Protein AF-A0A958PCH3-F1 (afdb_monomer_lite)

Radius of gyration: 37.78 Å; chains: 1; bounding box: 92×70×116 Å

Structure (mmCIF, N/CA/C/O backbone):
data_AF-A0A958PCH3-F1
#
_entry.id   AF-A0A958PCH3-F1
#
loop_
_atom_site.group_PDB
_atom_site.id
_atom_site.type_symbol
_atom_site.label_atom_id
_atom_site.label_alt_id
_atom_site.label_comp_id
_atom_site.label_asym_id
_atom_site.label_entity_id
_atom_site.label_seq_id
_atom_site.pdbx_PDB_ins_code
_atom_site.Cartn_x
_atom_site.Cartn_y
_atom_site.Cartn_z
_atom_site.occupancy
_atom_site.B_iso_or_equiv
_atom_site.auth_seq_id
_atom_site.auth_comp_id
_atom_site.auth_asym_id
_atom_site.auth_atom_id
_atom_site.pdbx_PDB_model_num
ATOM 1 N N . MET A 1 1 ? 61.869 -38.329 -90.454 1.00 44.16 1 MET A N 1
ATOM 2 C CA . MET A 1 1 ? 61.990 -37.082 -89.667 1.00 44.16 1 MET A CA 1
ATOM 3 C C . MET A 1 1 ? 60.709 -36.275 -89.851 1.00 44.16 1 MET A C 1
ATOM 5 O O . MET A 1 1 ? 60.555 -35.587 -90.843 1.00 44.16 1 MET A O 1
ATOM 9 N N . THR A 1 2 ? 59.633 -36.673 -89.171 1.00 44.38 2 THR A N 1
ATOM 10 C CA . THR A 1 2 ? 59.161 -36.169 -87.856 1.00 44.38 2 THR A CA 1
ATOM 11 C C . THR A 1 2 ? 58.445 -34.822 -87.951 1.00 44.38 2 THR A C 1
ATOM 13 O O . THR A 1 2 ? 58.994 -33.769 -87.644 1.00 44.38 2 THR A O 1
ATOM 16 N N . SER A 1 3 ? 57.174 -34.918 -88.347 1.00 49.72 3 SER A N 1
ATOM 17 C CA . SER A 1 3 ? 56.123 -33.926 -88.127 1.00 49.72 3 SER A CA 1
ATOM 18 C C . SER A 1 3 ? 55.849 -33.801 -86.621 1.00 49.72 3 SER A C 1
ATOM 20 O O . SER A 1 3 ? 55.466 -34.781 -85.982 1.00 49.72 3 SER A O 1
ATOM 22 N N . ARG A 1 4 ? 56.063 -32.616 -86.035 1.00 49.53 4 ARG A N 1
ATOM 23 C CA . ARG A 1 4 ? 55.623 -32.292 -84.668 1.00 49.53 4 ARG A CA 1
ATOM 24 C C . ARG A 1 4 ? 54.292 -31.544 -84.744 1.00 49.53 4 ARG A C 1
ATOM 26 O O . ARG A 1 4 ? 54.259 -30.337 -84.965 1.00 49.53 4 ARG A O 1
ATOM 33 N N . LYS A 1 5 ? 53.195 -32.275 -84.534 1.00 57.16 5 LYS A N 1
ATOM 34 C CA . LYS A 1 5 ? 51.914 -31.703 -84.100 1.00 57.16 5 LYS A CA 1
ATOM 35 C C . LYS A 1 5 ? 52.116 -31.120 -82.698 1.00 57.16 5 LYS A C 1
ATOM 37 O O . LYS A 1 5 ? 52.435 -31.853 -81.771 1.00 57.16 5 LYS A O 1
ATOM 42 N N . SER A 1 6 ? 51.959 -29.807 -82.559 1.00 56.56 6 SER A N 1
ATOM 43 C CA . SER A 1 6 ? 51.872 -29.146 -81.256 1.00 56.56 6 SER A CA 1
ATOM 44 C C . SER A 1 6 ? 50.471 -29.376 -80.688 1.00 56.56 6 SER A C 1
ATOM 46 O O . SER A 1 6 ? 49.477 -28.910 -81.250 1.00 56.56 6 SER A O 1
ATOM 48 N N . GLU A 1 7 ? 50.393 -30.166 -79.621 1.00 56.53 7 GLU A N 1
ATOM 49 C CA . GLU A 1 7 ? 49.177 -30.452 -78.864 1.00 56.53 7 GLU A CA 1
ATOM 50 C C . GLU A 1 7 ? 48.622 -29.167 -78.235 1.00 56.53 7 GLU A C 1
ATOM 52 O O . GLU A 1 7 ? 49.237 -28.553 -77.361 1.00 56.53 7 GLU A O 1
ATOM 57 N N . LYS A 1 8 ? 47.415 -28.766 -78.647 1.00 58.38 8 LYS A N 1
ATOM 58 C CA . LYS A 1 8 ? 46.635 -27.770 -77.910 1.00 58.38 8 LYS A CA 1
ATOM 59 C C . LYS A 1 8 ? 46.192 -28.399 -76.588 1.00 58.38 8 LYS A C 1
ATOM 61 O O . LYS A 1 8 ? 45.231 -29.163 -76.556 1.00 58.38 8 LYS A O 1
ATOM 66 N N . LYS A 1 9 ? 46.888 -28.073 -75.497 1.00 57.81 9 LYS A N 1
ATOM 67 C CA . LYS A 1 9 ? 46.435 -28.368 -74.133 1.00 57.81 9 LYS A CA 1
ATOM 68 C C . LYS A 1 9 ? 45.089 -27.676 -73.902 1.00 57.81 9 LYS A C 1
ATOM 70 O O . LYS A 1 9 ? 45.033 -26.453 -73.792 1.00 57.81 9 LYS A O 1
ATOM 75 N N . PHE A 1 10 ? 44.011 -28.451 -73.823 1.00 56.59 10 PHE A N 1
ATOM 76 C CA . PHE A 1 10 ? 42.743 -27.970 -73.285 1.00 56.59 10 PHE A CA 1
ATOM 77 C C . PHE A 1 10 ? 42.940 -27.681 -71.794 1.00 56.59 10 PHE A C 1
ATOM 79 O O . PHE A 1 10 ? 42.937 -28.581 -70.959 1.00 56.59 10 PHE A O 1
ATOM 86 N N . SER A 1 11 ? 43.145 -26.409 -71.459 1.00 60.88 11 SER A N 1
ATOM 87 C CA . SER A 1 11 ? 42.920 -25.927 -70.102 1.00 60.88 11 SER A CA 1
ATOM 88 C C . SER A 1 11 ? 41.418 -26.007 -69.848 1.00 60.88 11 SER A C 1
ATOM 90 O O . SER A 1 11 ? 40.653 -25.201 -70.380 1.00 60.88 11 SER A O 1
ATOM 92 N N . ALA A 1 12 ? 40.976 -27.011 -69.091 1.00 58.91 12 ALA A N 1
ATOM 93 C CA . ALA A 1 12 ? 39.643 -26.997 -68.511 1.00 58.91 12 ALA 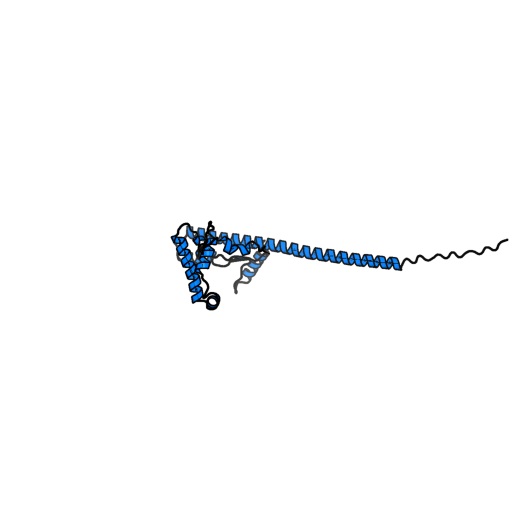A CA 1
ATOM 94 C C . ALA A 1 12 ? 39.560 -25.751 -67.621 1.00 58.91 12 ALA A C 1
ATOM 96 O O . ALA A 1 12 ? 40.165 -25.702 -66.548 1.00 58.91 12 ALA A O 1
ATOM 97 N N . LEU A 1 13 ? 38.867 -24.712 -68.093 1.00 59.69 13 LEU A N 1
ATOM 98 C CA . LEU A 1 13 ? 38.569 -23.528 -67.299 1.00 59.69 13 LEU A CA 1
ATOM 99 C C . LEU A 1 13 ? 37.845 -23.998 -66.032 1.00 59.69 13 LEU A C 1
ATOM 101 O O . LEU A 1 13 ? 36.673 -24.369 -66.082 1.00 59.69 13 LEU A O 1
ATOM 105 N N . LYS A 1 14 ? 38.551 -24.000 -64.895 1.00 62.09 14 LYS A N 1
ATOM 106 C CA . LYS A 1 14 ? 37.978 -24.177 -63.556 1.00 62.09 14 LYS A CA 1
ATOM 107 C C . LYS A 1 14 ? 37.074 -22.977 -63.261 1.00 62.09 14 LYS A C 1
ATOM 109 O O . LYS A 1 14 ? 37.467 -22.041 -62.571 1.00 62.09 14 LYS A O 1
ATOM 114 N N . ASN A 1 15 ? 35.876 -22.968 -63.836 1.00 67.12 15 ASN A N 1
ATOM 115 C CA . ASN A 1 15 ? 34.891 -21.912 -63.653 1.00 67.12 15 ASN A CA 1
ATOM 116 C C . ASN A 1 15 ? 34.193 -22.081 -62.293 1.00 67.12 15 ASN A C 1
ATOM 118 O O . ASN A 1 15 ? 33.086 -22.598 -62.206 1.00 67.12 15 ASN A O 1
ATOM 122 N N . GLN A 1 16 ? 34.863 -21.653 -61.222 1.00 76.50 16 GLN A N 1
ATOM 123 C CA . GLN A 1 16 ? 34.367 -21.726 -59.838 1.00 76.50 16 GLN A CA 1
ATOM 124 C C . GLN A 1 16 ? 33.390 -20.590 -59.479 1.00 76.50 16 GLN A C 1
ATOM 126 O O . GLN A 1 16 ? 33.025 -20.429 -58.318 1.00 76.50 16 GLN A O 1
ATOM 131 N N . ARG A 1 17 ? 32.952 -19.781 -60.457 1.00 73.19 17 ARG A N 1
ATOM 132 C CA . ARG A 1 17 ? 32.120 -18.587 -60.217 1.00 73.19 17 ARG A CA 1
ATOM 133 C C . ARG A 1 17 ? 30.756 -18.921 -59.604 1.00 73.19 17 ARG A C 1
ATOM 135 O O . ARG A 1 17 ? 30.294 -18.182 -58.747 1.00 73.19 17 ARG A O 1
ATOM 142 N N . GLY A 1 18 ? 30.144 -20.042 -59.996 1.00 80.81 18 GLY A N 1
ATOM 143 C CA . GLY A 1 18 ? 28.870 -20.497 -59.421 1.00 80.81 18 GLY A CA 1
ATOM 144 C C . GLY A 1 18 ? 29.008 -20.976 -57.974 1.00 80.81 18 GLY A C 1
ATOM 145 O O . GLY A 1 18 ? 28.210 -20.601 -57.122 1.00 80.81 18 GLY A O 1
ATOM 146 N N . VAL A 1 19 ? 30.069 -21.733 -57.676 1.00 85.44 19 VAL A N 1
ATOM 147 C CA . VAL A 1 19 ? 30.364 -22.209 -56.314 1.00 85.44 19 VAL A CA 1
ATOM 148 C C . VAL A 1 19 ? 30.678 -21.032 -55.389 1.00 85.44 19 VAL A C 1
ATOM 150 O O . VAL A 1 19 ? 30.139 -20.960 -54.291 1.00 85.44 19 VAL A O 1
ATOM 153 N N . ALA A 1 20 ? 31.477 -20.067 -55.851 1.00 86.88 20 ALA A N 1
ATOM 154 C CA . ALA A 1 20 ? 31.779 -18.856 -55.091 1.00 86.88 20 ALA A CA 1
ATOM 155 C C . ALA A 1 20 ? 30.516 -18.042 -54.757 1.00 86.88 20 ALA A C 1
ATOM 157 O O . ALA A 1 20 ? 30.393 -17.521 -53.653 1.00 86.88 20 ALA A O 1
ATOM 158 N N . LEU A 1 21 ? 29.561 -17.971 -55.686 1.00 88.31 21 LEU A N 1
ATOM 159 C CA . LEU A 1 21 ? 28.299 -17.258 -55.503 1.00 88.31 21 LEU A CA 1
ATOM 160 C C . LEU A 1 21 ? 27.371 -17.975 -54.508 1.00 88.31 21 LEU A C 1
ATOM 162 O O . LEU A 1 21 ? 26.799 -17.317 -53.646 1.00 88.31 21 LEU A O 1
ATOM 166 N N . ILE A 1 22 ? 27.288 -19.309 -54.545 1.00 92.25 22 ILE A N 1
ATOM 167 C CA . ILE A 1 22 ? 26.543 -20.096 -53.543 1.00 92.25 22 ILE A CA 1
ATOM 168 C C . ILE A 1 22 ? 27.150 -19.917 -52.148 1.00 92.25 22 ILE A C 1
ATOM 170 O O . ILE A 1 22 ? 26.420 -19.693 -51.186 1.00 92.25 22 ILE A O 1
ATOM 174 N N . VAL A 1 23 ? 28.480 -19.963 -52.038 1.00 92.06 23 VAL A N 1
ATOM 175 C CA . VAL A 1 23 ? 29.184 -19.737 -50.768 1.00 92.06 23 VAL A CA 1
ATOM 176 C C . VAL A 1 23 ? 28.935 -18.315 -50.254 1.00 92.06 23 VAL A C 1
ATOM 178 O O . VAL A 1 23 ? 28.654 -18.140 -49.073 1.00 92.06 23 VAL A O 1
ATOM 181 N N . ALA A 1 24 ? 28.953 -17.304 -51.126 1.00 94.19 24 ALA A N 1
ATOM 182 C CA . ALA A 1 24 ? 28.636 -15.929 -50.746 1.00 94.19 24 ALA A CA 1
ATOM 183 C C . ALA A 1 24 ? 27.188 -15.774 -50.249 1.00 94.19 24 ALA A C 1
ATOM 185 O O . ALA A 1 24 ? 26.967 -15.126 -49.229 1.00 94.19 24 ALA A O 1
ATOM 186 N N . PHE A 1 25 ? 26.212 -16.400 -50.915 1.00 94.19 25 PHE A N 1
ATOM 187 C CA . PHE A 1 25 ? 24.819 -16.399 -50.453 1.00 94.19 25 PHE A CA 1
ATOM 188 C C . PHE A 1 25 ? 24.643 -17.126 -49.124 1.00 94.19 25 PHE A C 1
ATOM 190 O O . PHE A 1 25 ? 23.921 -16.644 -48.258 1.00 94.19 25 PHE A O 1
ATOM 197 N N . PHE A 1 26 ? 25.331 -18.250 -48.938 1.00 95.25 26 PHE A N 1
ATOM 198 C CA . PHE A 1 26 ? 25.319 -18.977 -47.676 1.00 95.25 26 PHE A CA 1
ATOM 199 C C . PHE A 1 26 ? 25.851 -18.117 -46.523 1.00 95.25 26 PHE A C 1
ATOM 201 O O . PHE A 1 26 ? 25.189 -17.995 -45.494 1.00 95.25 26 PHE A O 1
ATOM 208 N N . PHE A 1 27 ? 26.995 -17.450 -46.712 1.00 96.00 27 PHE A N 1
ATOM 209 C CA . PHE A 1 27 ? 27.529 -16.534 -45.703 1.00 96.00 27 PHE A CA 1
ATOM 210 C C . PHE A 1 27 ? 26.625 -15.321 -45.474 1.00 96.00 27 PHE A C 1
ATOM 212 O O . PHE A 1 27 ? 26.453 -14.918 -44.331 1.00 96.00 27 PHE A O 1
ATOM 219 N N . MET A 1 28 ? 25.996 -14.775 -46.518 1.00 95.44 28 MET A N 1
ATOM 220 C CA . MET A 1 28 ? 25.047 -13.668 -46.378 1.00 95.44 28 MET A CA 1
ATOM 221 C C . MET A 1 28 ? 23.822 -14.067 -45.547 1.00 95.44 28 MET A C 1
ATOM 223 O O . MET A 1 28 ? 23.435 -13.328 -44.647 1.00 95.44 28 MET A O 1
ATOM 227 N N . LEU A 1 29 ? 23.241 -15.243 -45.803 1.00 95.69 29 LEU A N 1
ATOM 228 C CA . LEU A 1 29 ? 22.109 -15.760 -45.029 1.00 95.69 29 LEU A CA 1
ATOM 229 C C . LEU A 1 29 ? 22.492 -16.025 -43.570 1.00 95.69 29 LEU A C 1
ATOM 231 O O . LEU A 1 29 ? 21.744 -15.651 -42.670 1.00 95.69 29 LEU A O 1
ATOM 235 N N . LEU A 1 30 ? 23.676 -16.597 -43.326 1.00 96.19 30 LEU A N 1
ATOM 236 C CA . LEU A 1 30 ? 24.200 -16.762 -41.969 1.00 96.19 30 LEU A CA 1
ATOM 237 C C . LEU A 1 30 ? 24.404 -15.417 -41.265 1.00 96.19 30 LEU A C 1
ATOM 239 O O . LEU A 1 30 ? 24.035 -15.280 -40.104 1.00 96.19 30 LEU A O 1
ATOM 243 N N . SER A 1 31 ? 24.957 -14.415 -41.953 1.00 95.31 31 SER A N 1
ATOM 244 C CA . SER A 1 31 ? 25.120 -13.075 -41.386 1.00 95.31 31 SER A CA 1
ATOM 245 C C . SER A 1 31 ? 23.777 -12.432 -41.041 1.00 95.31 31 SER A C 1
ATOM 247 O O . SER A 1 31 ? 23.670 -11.833 -39.978 1.00 95.31 31 SER A O 1
ATOM 249 N N . ILE A 1 32 ? 22.753 -12.582 -41.888 1.00 96.31 32 ILE A N 1
ATOM 250 C CA . ILE A 1 32 ? 21.405 -12.059 -41.609 1.00 96.31 32 ILE A CA 1
ATOM 251 C C . ILE A 1 32 ? 20.821 -12.719 -40.356 1.00 96.31 32 ILE A C 1
ATOM 253 O O . ILE A 1 32 ? 20.352 -12.012 -39.470 1.00 96.31 32 ILE A O 1
ATOM 257 N N . PHE A 1 33 ? 20.908 -14.048 -40.248 1.00 96.69 33 PHE A N 1
ATOM 258 C CA . PHE A 1 33 ? 20.419 -14.780 -39.079 1.00 96.69 33 PHE A CA 1
ATOM 259 C C . PHE A 1 33 ? 21.124 -14.350 -37.783 1.00 96.69 33 PHE A C 1
ATOM 261 O O . PHE A 1 33 ? 20.471 -14.087 -36.777 1.00 96.69 33 PHE A O 1
ATOM 268 N N . LEU A 1 34 ? 22.455 -14.211 -37.812 1.00 95.81 34 LEU A N 1
ATOM 269 C CA . LEU A 1 34 ? 23.222 -13.758 -36.647 1.00 95.81 34 LEU A CA 1
ATOM 270 C C . LEU A 1 34 ? 22.863 -12.327 -36.234 1.00 95.81 34 LEU A C 1
ATOM 272 O O . LEU A 1 34 ? 22.751 -12.044 -35.045 1.00 95.81 34 LEU A O 1
ATOM 276 N N . VAL A 1 35 ? 22.680 -11.427 -37.204 1.00 97.44 35 VAL A N 1
ATOM 277 C CA . VAL A 1 35 ? 22.268 -10.045 -36.925 1.00 97.44 35 VAL A CA 1
ATOM 278 C C . VAL A 1 35 ? 20.872 -10.010 -36.308 1.00 97.44 35 VAL A C 1
ATOM 280 O O . VAL A 1 35 ? 20.653 -9.246 -35.371 1.00 97.44 35 VAL A O 1
ATOM 283 N N . GLU A 1 36 ? 19.941 -10.836 -36.791 1.00 96.06 36 GLU A N 1
ATOM 284 C CA . GLU A 1 36 ? 18.591 -10.904 -36.233 1.00 96.06 36 GLU A CA 1
ATOM 285 C C . GLU A 1 36 ? 18.597 -11.397 -34.781 1.00 96.06 36 GLU A C 1
ATOM 287 O O . GLU A 1 36 ? 17.983 -10.757 -33.928 1.00 96.06 36 GLU A O 1
ATOM 292 N N . GLU A 1 37 ? 19.329 -12.471 -34.479 1.00 95.50 37 GLU A N 1
ATOM 293 C CA . GLU A 1 37 ? 19.400 -13.029 -33.124 1.00 95.50 37 GLU A CA 1
ATOM 294 C C . GLU A 1 37 ? 20.037 -12.046 -32.136 1.00 95.50 37 GLU A C 1
ATOM 296 O O . GLU A 1 37 ? 19.485 -11.776 -31.070 1.00 95.50 37 GLU A O 1
ATOM 301 N N . VAL A 1 38 ? 21.166 -11.434 -32.513 1.00 96.88 38 VAL A N 1
ATOM 302 C CA . VAL A 1 38 ? 21.824 -10.419 -31.678 1.00 96.88 38 VAL A CA 1
ATOM 303 C C . VAL A 1 38 ? 20.909 -9.213 -31.479 1.00 96.88 38 VAL A C 1
ATOM 305 O O . VAL A 1 38 ? 20.770 -8.734 -30.357 1.00 96.88 38 VAL A O 1
ATOM 308 N N . SER A 1 39 ? 20.236 -8.743 -32.533 1.00 95.94 39 SER A N 1
ATOM 309 C CA . SER A 1 39 ? 19.322 -7.604 -32.425 1.00 95.94 39 SER A CA 1
ATOM 310 C C . SER A 1 39 ? 18.128 -7.907 -31.525 1.00 95.94 39 SER A C 1
ATOM 312 O O . SER A 1 39 ? 17.728 -7.036 -30.755 1.00 95.94 39 SER A O 1
ATOM 314 N N . ARG A 1 40 ? 17.541 -9.107 -31.617 1.00 95.62 40 ARG A N 1
ATOM 315 C CA . ARG A 1 40 ? 16.423 -9.519 -30.758 1.00 95.62 40 ARG A CA 1
ATOM 316 C C . ARG A 1 40 ? 16.867 -9.588 -29.304 1.00 95.62 40 ARG A C 1
ATOM 318 O O . ARG A 1 40 ? 16.241 -8.943 -28.468 1.00 95.62 40 ARG A O 1
ATOM 325 N N . THR A 1 41 ? 17.965 -10.282 -29.018 1.00 95.12 41 THR A N 1
ATOM 326 C CA . THR A 1 41 ? 18.502 -10.406 -27.657 1.00 95.12 41 THR A CA 1
ATOM 327 C C . THR A 1 41 ? 18.842 -9.044 -27.060 1.00 95.12 41 THR A C 1
ATOM 329 O O . THR A 1 41 ? 18.394 -8.744 -25.959 1.00 95.12 41 THR A O 1
ATOM 332 N N . SER A 1 42 ? 19.515 -8.158 -27.804 1.00 95.38 42 SER A N 1
ATOM 333 C CA . SER A 1 42 ? 19.817 -6.804 -27.320 1.00 95.38 42 SER A CA 1
ATOM 334 C C . SER A 1 42 ? 18.565 -5.969 -27.043 1.00 95.38 42 SER A C 1
ATOM 336 O O . SER A 1 42 ? 18.550 -5.202 -26.083 1.00 95.38 42 SER A O 1
ATOM 338 N N . LEU A 1 43 ? 17.511 -6.097 -27.857 1.00 94.75 43 LEU A N 1
ATOM 339 C CA . LEU A 1 43 ? 16.246 -5.402 -27.601 1.00 94.75 43 LEU A CA 1
ATOM 340 C C . LEU A 1 43 ? 15.564 -5.931 -26.338 1.00 94.75 43 LEU A C 1
ATOM 342 O O . LEU A 1 43 ? 15.115 -5.129 -25.523 1.00 94.75 43 LEU A O 1
ATOM 346 N N . VAL A 1 44 ? 15.522 -7.255 -26.154 1.00 95.56 44 VAL A N 1
ATOM 347 C CA . VAL A 1 44 ? 14.958 -7.860 -24.940 1.00 95.56 44 VAL A CA 1
ATOM 348 C C . VAL A 1 44 ? 15.749 -7.428 -23.709 1.00 95.56 44 VAL A C 1
ATOM 350 O O . VAL A 1 44 ? 15.151 -6.924 -22.765 1.00 95.56 44 VAL A O 1
ATOM 353 N N . GLU A 1 45 ? 17.077 -7.549 -23.724 1.00 92.94 45 GLU A N 1
ATOM 354 C CA . GLU A 1 45 ? 17.935 -7.130 -22.609 1.00 92.94 45 GLU A CA 1
ATOM 355 C C . GLU A 1 45 ? 17.774 -5.643 -22.286 1.00 92.94 45 GLU A C 1
ATOM 357 O O . GLU A 1 45 ? 17.704 -5.272 -21.115 1.00 92.94 45 GLU A O 1
ATOM 362 N N . PHE A 1 46 ? 17.667 -4.784 -23.304 1.00 94.56 46 PHE A N 1
ATOM 363 C CA . PHE A 1 46 ? 17.427 -3.357 -23.108 1.00 94.56 46 PHE A CA 1
ATOM 364 C C . PHE A 1 46 ? 16.073 -3.094 -22.441 1.00 94.56 46 PHE A C 1
ATOM 366 O O . PHE A 1 46 ? 15.989 -2.282 -21.519 1.00 94.56 46 PHE A O 1
ATOM 373 N N . THR A 1 47 ? 15.016 -3.788 -22.872 1.00 93.81 47 THR A N 1
ATOM 374 C CA . THR A 1 47 ? 13.686 -3.668 -22.263 1.00 93.81 47 THR A CA 1
ATOM 375 C C . THR A 1 47 ? 13.667 -4.197 -20.830 1.00 93.81 47 THR A C 1
ATOM 377 O O . THR A 1 47 ? 13.143 -3.512 -19.955 1.00 93.81 47 THR A O 1
ATOM 380 N N . VAL A 1 48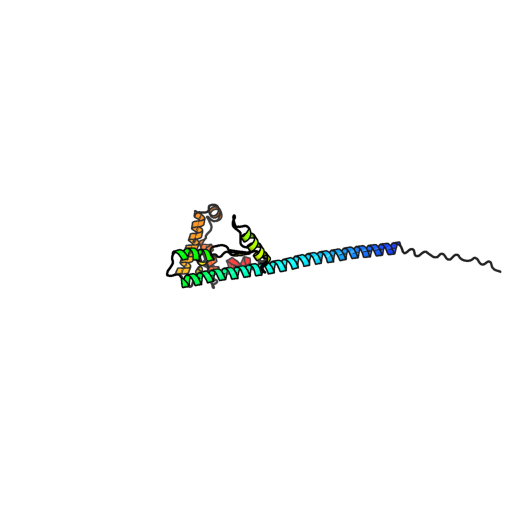 ? 14.267 -5.360 -20.567 1.00 95.06 48 VAL A N 1
ATOM 381 C CA . VAL A 1 48 ? 14.364 -5.938 -19.215 1.00 95.06 48 VAL A CA 1
ATOM 382 C C . VAL A 1 48 ? 15.157 -5.011 -18.294 1.00 95.06 48 VAL A C 1
ATOM 384 O O . VAL A 1 48 ? 14.640 -4.591 -17.267 1.00 95.06 48 VAL A O 1
ATOM 387 N N . SER A 1 49 ? 16.344 -4.568 -18.714 1.00 93.81 49 SER A N 1
ATOM 388 C CA . SER A 1 49 ? 17.167 -3.627 -17.937 1.00 93.81 49 SER A CA 1
ATOM 389 C C . SER A 1 49 ? 16.446 -2.300 -17.676 1.00 93.81 49 SER A C 1
ATOM 391 O O . SER A 1 49 ? 16.609 -1.678 -16.625 1.00 93.81 49 SER A O 1
ATOM 393 N N . GLY A 1 50 ? 15.649 -1.840 -18.646 1.00 93.44 50 GLY A N 1
ATOM 394 C CA . GLY A 1 50 ? 14.784 -0.678 -18.487 1.00 93.44 50 GLY A CA 1
ATOM 395 C C . GLY A 1 50 ? 13.734 -0.900 -17.401 1.00 93.44 50 GLY A C 1
ATOM 396 O O . GLY A 1 50 ? 13.572 -0.041 -16.533 1.00 93.44 50 GLY A O 1
ATOM 397 N N . ASN A 1 51 ? 13.065 -2.053 -17.416 1.00 93.81 51 ASN A N 1
ATOM 398 C CA . ASN A 1 51 ? 12.061 -2.425 -16.422 1.00 93.81 51 ASN A CA 1
ATOM 399 C C . ASN A 1 51 ? 12.654 -2.554 -15.015 1.00 93.81 51 ASN A C 1
ATOM 401 O O . ASN A 1 51 ? 12.099 -1.958 -14.097 1.00 93.81 51 ASN A O 1
ATOM 405 N N . ASP A 1 52 ? 13.806 -3.205 -14.852 1.00 93.25 52 ASP A N 1
ATOM 406 C CA . ASP A 1 52 ? 14.487 -3.328 -13.553 1.00 93.25 52 ASP A CA 1
ATOM 407 C C . ASP A 1 52 ? 14.800 -1.946 -12.954 1.00 93.25 52 ASP A C 1
ATOM 409 O O . ASP A 1 52 ? 14.618 -1.671 -11.766 1.00 93.25 52 ASP A O 1
ATOM 413 N N . LEU A 1 53 ? 15.236 -1.013 -13.804 1.00 91.50 53 LEU A N 1
ATOM 414 C CA . LEU A 1 53 ? 15.493 0.364 -13.403 1.00 91.50 53 LEU A CA 1
ATOM 415 C C . LEU A 1 53 ? 14.198 1.119 -13.062 1.00 91.50 53 LEU A C 1
ATOM 417 O O . LEU A 1 53 ? 14.201 1.963 -12.160 1.00 91.50 53 LEU A O 1
ATOM 421 N N . HIS A 1 54 ? 13.098 0.852 -13.768 1.00 91.19 54 HIS A N 1
ATOM 422 C CA . HIS A 1 54 ? 11.785 1.403 -13.434 1.00 91.19 54 HIS A CA 1
ATOM 423 C C . HIS A 1 54 ? 11.268 0.873 -12.096 1.00 91.19 54 HIS A C 1
ATOM 425 O O . HIS A 1 54 ? 10.794 1.673 -11.288 1.00 91.19 54 HIS A O 1
ATOM 431 N N . GLU A 1 55 ? 11.423 -0.421 -11.830 1.00 93.31 55 GLU A N 1
ATOM 432 C CA . GLU A 1 55 ? 11.076 -1.050 -10.559 1.00 93.31 55 GLU A CA 1
ATOM 433 C C . GLU A 1 55 ? 11.874 -0.434 -9.409 1.00 93.31 55 GLU A C 1
ATOM 435 O O . GLU A 1 55 ? 11.294 0.032 -8.428 1.00 93.31 55 GLU A O 1
ATOM 440 N N . LEU A 1 56 ? 13.195 -0.301 -9.566 1.00 93.00 56 LEU A N 1
ATOM 441 C CA . LEU A 1 56 ? 14.047 0.319 -8.554 1.00 93.00 56 LEU A CA 1
ATOM 442 C C . LEU A 1 56 ? 13.623 1.766 -8.259 1.00 93.00 56 LEU A C 1
ATOM 444 O O . LEU A 1 56 ? 13.548 2.186 -7.101 1.00 93.00 56 LEU A O 1
ATOM 448 N N . LYS A 1 57 ? 13.306 2.541 -9.302 1.00 91.69 57 LYS A N 1
ATOM 449 C CA . LYS A 1 57 ? 12.785 3.907 -9.148 1.00 91.69 57 LYS A CA 1
ATOM 450 C C . LYS A 1 57 ? 11.438 3.927 -8.431 1.00 91.69 57 LYS A C 1
ATOM 452 O O . LYS A 1 57 ? 11.239 4.802 -7.592 1.00 91.69 57 LYS A O 1
ATOM 457 N N . ALA A 1 58 ? 10.533 3.005 -8.751 1.00 93.44 58 ALA A N 1
ATOM 458 C CA . ALA A 1 58 ? 9.229 2.894 -8.105 1.00 93.44 58 ALA A CA 1
ATOM 459 C C . ALA A 1 58 ? 9.371 2.516 -6.623 1.00 93.44 58 ALA A C 1
ATOM 461 O O . ALA A 1 58 ? 8.749 3.147 -5.770 1.00 93.44 58 ALA A O 1
ATOM 462 N N . TYR A 1 59 ? 10.262 1.577 -6.302 1.00 95.00 59 TYR A N 1
ATOM 463 C CA . TYR A 1 59 ? 10.571 1.183 -4.931 1.00 95.00 59 TYR A CA 1
ATOM 464 C C . TYR A 1 59 ? 11.085 2.362 -4.098 1.00 95.00 59 TYR A C 1
ATOM 466 O O . TYR A 1 59 ? 10.552 2.652 -3.025 1.00 95.00 59 TYR A O 1
ATOM 474 N N . TYR A 1 60 ? 12.081 3.104 -4.595 1.00 94.44 60 TYR A N 1
ATOM 475 C CA . TYR A 1 60 ? 12.572 4.285 -3.880 1.00 94.44 60 TYR A CA 1
ATOM 476 C C . TYR A 1 60 ? 11.539 5.417 -3.834 1.00 94.44 60 TYR A C 1
ATOM 478 O O . TYR A 1 60 ? 11.499 6.146 -2.844 1.00 94.44 60 TYR A O 1
ATOM 486 N N . ALA A 1 61 ? 10.664 5.531 -4.841 1.00 93.62 61 ALA A N 1
ATOM 487 C CA . ALA A 1 61 ? 9.527 6.448 -4.805 1.00 93.62 61 ALA A CA 1
ATOM 488 C C . ALA A 1 61 ? 8.578 6.145 -3.648 1.00 93.62 61 ALA A C 1
ATOM 490 O O . ALA A 1 61 ? 8.282 7.027 -2.839 1.00 93.62 61 ALA A O 1
ATOM 491 N N . ALA A 1 62 ? 8.168 4.883 -3.538 1.00 94.94 62 ALA A N 1
ATOM 492 C CA . ALA A 1 62 ? 7.328 4.400 -2.456 1.00 94.94 62 ALA A CA 1
ATOM 493 C C . ALA A 1 62 ? 8.013 4.595 -1.097 1.00 94.94 62 ALA A C 1
ATOM 495 O O . ALA A 1 62 ? 7.402 5.135 -0.177 1.00 94.94 62 ALA A O 1
ATOM 496 N N . LYS A 1 63 ? 9.303 4.252 -0.984 1.00 94.94 63 LYS A N 1
ATOM 497 C CA . LYS A 1 63 ? 10.081 4.444 0.246 1.00 94.94 63 LYS A CA 1
ATOM 498 C C . LYS A 1 63 ? 10.104 5.908 0.693 1.00 94.94 63 LYS A C 1
ATOM 500 O O . LYS A 1 63 ? 9.826 6.188 1.856 1.00 94.94 63 LYS A O 1
ATOM 505 N N . SER A 1 64 ? 10.394 6.846 -0.209 1.00 92.94 64 SER A N 1
ATOM 506 C CA . SER A 1 64 ? 10.336 8.276 0.115 1.00 92.94 64 SER A CA 1
ATOM 507 C C . SER A 1 64 ? 8.928 8.713 0.521 1.00 92.94 64 SER A C 1
ATOM 509 O O . SER A 1 64 ? 8.783 9.488 1.463 1.00 92.94 64 SER A O 1
ATOM 511 N N . GLY A 1 65 ? 7.891 8.185 -0.134 1.00 92.62 65 GLY A N 1
ATOM 512 C CA . GLY A 1 65 ? 6.503 8.410 0.263 1.00 92.62 65 GLY A CA 1
ATOM 513 C C . GLY A 1 65 ? 6.215 7.964 1.700 1.00 92.62 65 GLY A C 1
ATOM 514 O O . GLY A 1 65 ? 5.644 8.727 2.478 1.00 92.62 65 GLY A O 1
ATOM 515 N N . VAL A 1 66 ? 6.685 6.775 2.087 1.00 94.56 66 VAL A N 1
ATOM 516 C CA . VAL A 1 66 ? 6.579 6.258 3.462 1.00 94.56 66 VAL A CA 1
ATOM 517 C C . VAL A 1 66 ? 7.330 7.148 4.453 1.00 94.56 66 VAL A C 1
ATOM 519 O O . VAL A 1 66 ? 6.782 7.488 5.499 1.00 94.56 66 VAL A O 1
ATOM 522 N N . GLU A 1 67 ? 8.554 7.575 4.136 1.00 93.56 67 GLU A N 1
ATOM 523 C CA . GLU A 1 67 ? 9.344 8.463 5.004 1.00 93.56 67 GLU A CA 1
ATOM 524 C C . GLU A 1 67 ? 8.654 9.821 5.220 1.00 93.56 67 GLU A C 1
ATOM 526 O O . GLU A 1 67 ? 8.585 10.315 6.349 1.00 93.56 67 GLU A O 1
ATOM 531 N N . VAL A 1 68 ? 8.077 10.401 4.162 1.00 91.69 68 VAL A N 1
ATOM 532 C CA . VAL A 1 68 ? 7.270 11.628 4.248 1.00 91.69 68 VAL A CA 1
ATOM 533 C C . VAL A 1 68 ? 6.006 11.392 5.077 1.00 91.69 68 VAL A C 1
ATOM 535 O O . VAL A 1 68 ? 5.677 12.206 5.941 1.00 91.69 68 VAL A O 1
ATOM 538 N N . GLY A 1 69 ? 5.310 10.275 4.863 1.00 92.44 69 GLY A N 1
ATOM 539 C CA . GLY A 1 69 ? 4.138 9.893 5.650 1.00 92.44 69 GLY A CA 1
ATOM 540 C C . GLY A 1 69 ? 4.460 9.761 7.141 1.00 92.44 69 GLY A C 1
ATOM 541 O O . GLY A 1 69 ? 3.788 10.361 7.981 1.00 92.44 69 GLY A O 1
ATOM 542 N N . LEU A 1 70 ? 5.551 9.070 7.475 1.00 92.94 70 LEU A N 1
ATOM 543 C CA . LEU A 1 70 ? 6.031 8.916 8.846 1.00 92.94 70 LEU A CA 1
ATOM 544 C C . LEU A 1 70 ? 6.386 10.267 9.474 1.00 92.94 70 LEU A C 1
ATOM 546 O O . LEU A 1 70 ? 6.011 10.530 10.618 1.00 92.94 70 LEU A O 1
ATOM 550 N N . LEU A 1 71 ? 7.063 11.148 8.733 1.00 92.31 71 LEU A N 1
ATOM 551 C CA . LEU A 1 71 ? 7.353 12.504 9.195 1.00 92.31 71 LEU A CA 1
ATOM 552 C C . LEU A 1 71 ? 6.065 13.255 9.559 1.00 92.31 71 LEU A C 1
ATOM 554 O O . LEU A 1 71 ? 6.005 13.871 10.622 1.00 92.31 71 LEU A O 1
ATOM 558 N N . ARG A 1 72 ? 5.019 13.170 8.729 1.00 90.12 72 ARG A N 1
ATOM 559 C CA . ARG A 1 72 ? 3.716 13.807 8.991 1.00 90.12 72 ARG A CA 1
ATOM 560 C C . ARG A 1 72 ? 3.055 13.261 10.258 1.00 90.12 72 ARG A C 1
ATOM 562 O O . ARG A 1 72 ? 2.612 14.049 11.094 1.00 90.12 72 ARG A O 1
ATOM 569 N N . VAL A 1 73 ? 3.056 11.941 10.449 1.00 89.56 73 VAL A N 1
ATOM 570 C CA . VAL A 1 73 ? 2.534 11.302 11.673 1.00 89.56 73 VAL A CA 1
ATOM 571 C C . VAL A 1 73 ? 3.334 11.734 12.907 1.00 89.56 73 VAL A C 1
ATOM 573 O O . VAL A 1 73 ? 2.757 12.052 13.948 1.00 89.56 73 VAL A O 1
ATOM 576 N N . LEU A 1 74 ? 4.664 11.807 12.806 1.00 90.94 74 LEU A N 1
ATOM 577 C CA . LEU A 1 74 ? 5.526 12.266 13.898 1.00 90.94 74 LEU A CA 1
ATOM 578 C C . LEU A 1 74 ? 5.299 13.742 14.237 1.00 90.94 74 LEU A C 1
ATOM 580 O O . LEU A 1 74 ? 5.285 14.097 15.418 1.00 90.94 74 LEU A O 1
ATOM 584 N N . LEU A 1 75 ? 5.113 14.595 13.229 1.00 88.25 75 LEU A N 1
ATOM 585 C CA . LEU A 1 75 ? 4.761 16.001 13.418 1.00 88.25 75 LEU A CA 1
ATOM 586 C C . LEU A 1 75 ? 3.421 16.127 14.142 1.00 88.25 75 LEU A C 1
ATOM 588 O O . LEU A 1 75 ? 3.351 16.835 15.144 1.00 88.25 75 LEU A O 1
ATOM 592 N N . TYR A 1 76 ? 2.404 15.381 13.703 1.00 87.00 76 TYR A N 1
ATOM 593 C CA . TYR A 1 76 ? 1.109 15.321 14.379 1.00 87.00 76 TYR A CA 1
ATOM 594 C C . TYR A 1 76 ? 1.255 14.882 15.842 1.00 87.00 76 TYR A C 1
ATOM 596 O O . TYR A 1 76 ? 0.785 15.573 16.742 1.00 87.00 76 TYR A O 1
ATOM 604 N N . LYS A 1 77 ? 1.982 13.787 16.107 1.00 86.94 77 LYS A N 1
ATOM 605 C CA . LYS A 1 77 ? 2.223 13.281 17.467 1.00 86.94 77 LYS A CA 1
ATOM 606 C C . LYS A 1 77 ? 2.895 14.326 18.358 1.00 86.94 77 LYS A C 1
ATOM 608 O O . LYS A 1 77 ? 2.455 14.543 19.485 1.00 86.94 77 LYS A O 1
ATOM 613 N N . LYS A 1 78 ? 3.956 14.973 17.865 1.00 88.31 78 LYS A N 1
ATOM 614 C CA . LYS A 1 78 ? 4.696 16.000 18.616 1.00 88.31 78 LYS A CA 1
ATOM 615 C C . LYS A 1 78 ? 3.841 17.232 18.880 1.00 88.31 78 LYS A C 1
ATOM 617 O O . LYS A 1 78 ? 3.829 17.727 20.002 1.00 88.31 78 LYS A O 1
ATOM 622 N N . ALA A 1 79 ? 3.119 17.707 17.874 1.00 84.88 79 ALA A N 1
ATOM 623 C CA . ALA A 1 79 ? 2.268 18.873 18.019 1.00 84.88 79 ALA A CA 1
ATOM 624 C C . ALA A 1 79 ? 1.077 18.594 18.950 1.00 84.88 79 ALA A C 1
ATOM 626 O O . ALA A 1 79 ? 0.777 19.418 19.807 1.00 84.88 79 ALA A O 1
ATOM 627 N N . ASN A 1 80 ? 0.469 17.405 18.880 1.00 83.06 80 ASN A N 1
ATOM 628 C CA . ASN A 1 80 ? -0.576 16.998 19.818 1.00 83.06 80 ASN A CA 1
ATOM 629 C C . ASN A 1 80 ? -0.047 16.866 21.258 1.00 83.06 80 ASN A C 1
ATOM 631 O O . ASN A 1 80 ? -0.716 17.285 22.194 1.00 83.06 80 ASN A O 1
ATOM 635 N N . ALA A 1 81 ? 1.169 16.347 21.456 1.00 85.44 81 ALA A N 1
ATOM 636 C CA . ALA A 1 81 ? 1.788 16.282 22.783 1.00 85.44 81 ALA A CA 1
ATOM 637 C C . ALA A 1 81 ? 2.118 17.673 23.358 1.00 85.44 81 ALA A C 1
ATOM 639 O O . ALA A 1 81 ? 1.972 17.888 24.557 1.00 85.44 81 ALA A O 1
ATOM 640 N N . ALA A 1 82 ? 2.546 18.615 22.512 1.00 83.12 82 ALA A N 1
ATOM 641 C CA . ALA A 1 82 ? 2.907 19.970 22.927 1.00 83.12 82 ALA A CA 1
ATOM 642 C C . ALA A 1 82 ? 1.695 20.898 23.135 1.00 83.12 82 ALA A C 1
ATOM 644 O O . ALA A 1 82 ? 1.763 21.801 23.961 1.00 83.12 82 ALA A O 1
ATOM 645 N N . LEU A 1 83 ? 0.602 20.695 22.389 1.00 76.06 83 LEU A N 1
ATOM 646 C CA . LEU A 1 83 ? -0.534 21.629 22.310 1.00 76.06 83 LEU A CA 1
ATOM 647 C C . LEU A 1 83 ? -1.875 21.018 22.756 1.00 76.06 83 LEU A C 1
ATOM 649 O O . LEU A 1 83 ? -2.892 21.711 22.787 1.00 76.06 83 LEU A O 1
ATOM 653 N N . GLY A 1 84 ? -1.909 19.723 23.089 1.00 63.81 84 GLY A N 1
ATOM 654 C CA . GLY A 1 84 ? -3.140 18.941 23.260 1.00 63.81 84 GLY A CA 1
ATOM 655 C C . GLY A 1 84 ? -4.075 19.398 24.384 1.00 63.81 84 GLY A C 1
ATOM 656 O O . GLY A 1 84 ? -5.253 19.023 24.369 1.00 63.81 84 GL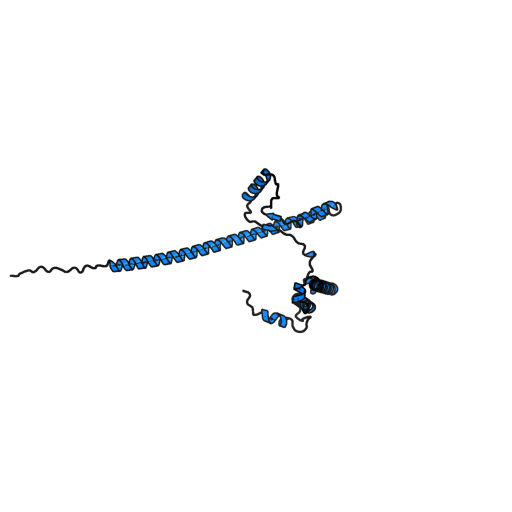Y A O 1
ATOM 657 N N . GLY A 1 85 ? -3.575 20.214 25.318 1.00 67.88 85 GLY A N 1
ATOM 658 C CA . GLY A 1 85 ? -4.334 20.767 26.440 1.00 67.88 85 GLY A CA 1
ATOM 659 C C . GLY A 1 85 ? -5.014 22.117 26.183 1.00 67.88 85 GLY A C 1
ATOM 660 O O . GLY A 1 85 ? -6.029 22.379 26.818 1.00 67.88 85 GLY A O 1
ATOM 661 N N . GLU A 1 86 ? -4.516 22.960 25.268 1.00 63.50 86 GLU A N 1
ATOM 662 C CA . GLU A 1 86 ? -4.892 24.390 25.272 1.00 63.50 86 GLU A CA 1
ATOM 663 C C . GLU A 1 86 ? -5.657 24.902 24.047 1.00 63.50 86 GLU A C 1
ATOM 665 O O . GLU A 1 86 ? -6.236 25.981 24.130 1.00 63.50 86 GLU A O 1
ATOM 670 N N . LEU A 1 87 ? -5.732 24.186 22.918 1.00 59.28 87 LEU A N 1
ATOM 671 C CA . LEU A 1 87 ? -6.314 24.772 21.697 1.00 59.28 87 LEU A CA 1
ATOM 672 C C . LEU A 1 87 ? -7.182 23.777 20.916 1.00 59.28 87 LEU A C 1
ATOM 674 O O . LEU A 1 87 ? -6.712 23.046 20.045 1.00 59.28 87 LEU A O 1
ATOM 678 N N . THR A 1 88 ? -8.486 23.778 21.204 1.00 63.53 88 THR A N 1
ATOM 679 C CA . THR A 1 88 ? -9.515 22.995 20.495 1.00 63.53 88 THR A CA 1
ATOM 680 C C . THR A 1 88 ? -9.591 23.338 19.004 1.00 63.53 88 THR A C 1
ATOM 682 O O . THR A 1 88 ? -9.817 22.451 18.187 1.00 63.53 88 THR A O 1
ATOM 685 N N . GLU A 1 89 ? -9.341 24.596 18.629 1.00 66.44 89 GLU A N 1
ATOM 686 C CA . GLU A 1 89 ? -9.377 25.052 17.230 1.00 66.44 89 GLU A CA 1
ATOM 687 C C . GLU A 1 89 ? -8.195 24.522 16.401 1.00 66.44 89 GLU A C 1
ATOM 689 O O . GLU A 1 89 ? -8.362 24.132 15.245 1.00 66.44 89 GLU A O 1
ATOM 694 N N . LEU A 1 90 ? -7.008 24.405 17.005 1.00 67.81 90 LEU A N 1
ATOM 695 C CA . LEU A 1 90 ? -5.822 23.861 16.335 1.00 67.81 90 LEU A CA 1
ATOM 696 C C . LEU A 1 90 ? -5.881 22.342 16.164 1.00 67.81 90 LEU A C 1
ATOM 698 O O . LEU A 1 90 ? -5.231 21.826 15.260 1.00 67.81 90 LEU A O 1
ATOM 702 N N . LYS A 1 91 ? -6.683 21.619 16.960 1.00 68.56 91 LYS A N 1
ATOM 703 C CA . LYS A 1 91 ? -6.877 20.165 16.789 1.00 68.56 91 LYS A CA 1
ATOM 704 C C . LYS A 1 91 ? -7.474 19.812 15.426 1.00 68.56 91 LYS A C 1
ATOM 706 O O . LYS A 1 91 ? -7.063 18.824 14.826 1.00 68.56 91 LYS A O 1
ATOM 711 N N . SER A 1 92 ? -8.384 20.641 14.910 1.00 71.56 92 SER A N 1
ATOM 712 C CA . SER A 1 92 ? -8.949 20.455 13.568 1.00 71.56 92 SER A CA 1
ATOM 713 C C . SER A 1 92 ? -7.875 20.615 12.481 1.00 71.56 92 SER A C 1
ATOM 715 O O . SER A 1 92 ? -7.706 19.741 11.634 1.00 71.56 92 SER A O 1
ATOM 717 N N . ALA A 1 93 ? -7.055 21.668 12.576 1.00 72.25 93 ALA A N 1
ATOM 718 C CA . ALA A 1 93 ? -5.930 21.888 11.664 1.00 72.25 93 ALA A CA 1
ATOM 719 C C . ALA A 1 93 ? -4.842 20.800 11.781 1.00 72.25 93 ALA A C 1
ATOM 721 O O . ALA A 1 93 ? -4.249 20.400 10.782 1.00 72.25 93 ALA A O 1
ATOM 722 N N . LEU A 1 94 ? -4.602 20.278 12.988 1.00 71.50 94 LEU A N 1
ATOM 723 C CA . LEU A 1 94 ? -3.677 19.170 13.244 1.00 71.50 94 LEU A CA 1
ATOM 724 C C . LEU A 1 94 ? -4.130 17.877 12.560 1.00 71.50 94 LEU A C 1
ATOM 726 O O . LEU A 1 94 ? -3.294 17.158 12.018 1.00 71.50 94 LEU A O 1
ATOM 730 N N . ASN A 1 95 ? -5.435 17.602 12.531 1.00 75.94 95 ASN A N 1
ATOM 731 C CA . ASN A 1 95 ? -5.969 16.425 11.847 1.00 75.94 95 ASN A CA 1
ATOM 732 C C . ASN A 1 95 ? -5.766 16.486 10.325 1.00 75.94 95 ASN A C 1
ATOM 734 O O . ASN A 1 95 ? -5.463 15.468 9.704 1.00 75.94 95 ASN A O 1
ATOM 738 N N . MET A 1 96 ? -5.799 17.681 9.729 1.00 77.06 96 MET A N 1
ATOM 739 C CA . MET A 1 96 ? -5.506 17.856 8.300 1.00 77.06 96 MET A CA 1
ATOM 740 C C . MET A 1 96 ? -4.070 17.448 7.929 1.00 77.06 96 MET A C 1
ATOM 742 O O . MET A 1 96 ? -3.834 16.997 6.806 1.00 77.06 96 MET A O 1
ATOM 746 N N . ILE A 1 97 ? -3.109 17.563 8.861 1.00 78.12 97 ILE A N 1
ATOM 747 C CA . ILE A 1 97 ? -1.685 17.265 8.612 1.00 78.12 97 ILE A CA 1
ATOM 748 C C . ILE A 1 97 ? -1.478 15.819 8.174 1.00 78.12 97 ILE A C 1
ATOM 750 O O . ILE A 1 97 ? -0.563 15.573 7.392 1.00 78.12 97 ILE A O 1
ATOM 754 N N . TRP A 1 98 ? -2.300 14.875 8.632 1.00 79.81 98 TRP A N 1
ATOM 755 C CA . TRP A 1 98 ? -2.204 13.470 8.230 1.00 79.81 98 TRP A CA 1
ATOM 756 C C . TRP A 1 98 ? -3.327 13.037 7.277 1.00 79.81 98 TRP A C 1
ATOM 758 O O . TRP A 1 98 ? -3.072 12.189 6.433 1.00 79.81 98 TRP A O 1
ATOM 768 N N . GLN A 1 99 ? -4.512 13.656 7.324 1.00 81.19 99 GLN A N 1
ATOM 769 C CA . GLN A 1 99 ? -5.661 13.260 6.493 1.00 81.19 99 GLN A CA 1
ATOM 770 C C . GLN A 1 99 ? -5.552 13.650 5.012 1.00 81.19 99 GLN A C 1
ATOM 772 O O . GLN A 1 99 ? -6.140 12.988 4.163 1.00 81.19 99 GLN A O 1
ATOM 777 N N . LEU A 1 100 ? -4.835 14.727 4.675 1.00 85.81 100 LEU A N 1
ATOM 778 C CA . LEU A 1 100 ? -4.746 15.165 3.279 1.00 85.81 100 LEU A CA 1
ATOM 779 C C . LEU A 1 100 ? -3.800 14.265 2.463 1.00 85.81 100 LEU A C 1
ATOM 781 O O . LEU A 1 100 ? -2.673 14.022 2.902 1.00 85.81 100 LEU A O 1
ATOM 785 N N . PRO A 1 101 ? -4.177 13.797 1.264 1.00 86.81 101 PRO A N 1
ATOM 786 C CA . PRO A 1 101 ? -3.234 13.124 0.380 1.00 86.81 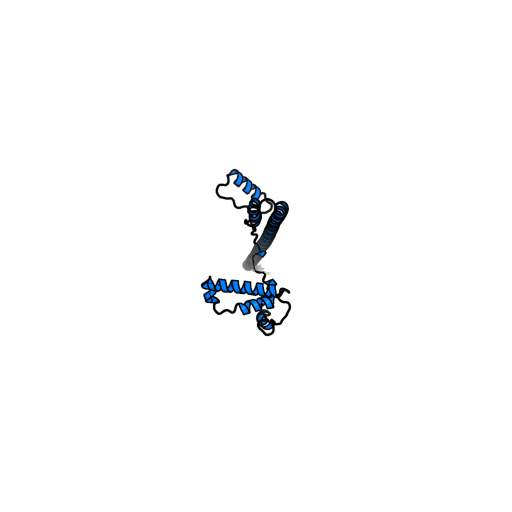101 PRO A CA 1
ATOM 787 C C . PRO A 1 101 ? -2.054 14.047 0.057 1.00 86.81 101 PRO A C 1
ATOM 789 O O . PRO A 1 101 ? -2.235 15.235 -0.208 1.00 86.81 101 PRO A O 1
ATOM 792 N N . PHE A 1 102 ? -0.836 13.512 0.101 1.00 90.00 102 PHE A N 1
ATOM 793 C CA . PHE A 1 102 ? 0.353 14.233 -0.351 1.00 90.00 102 PHE A CA 1
ATOM 794 C C . PHE A 1 102 ? 0.804 13.656 -1.684 1.00 90.00 102 PHE A C 1
ATOM 796 O O . PHE A 1 102 ? 1.076 12.461 -1.755 1.00 90.00 102 PHE A O 1
ATOM 803 N N . SER A 1 103 ? 0.929 14.490 -2.710 1.00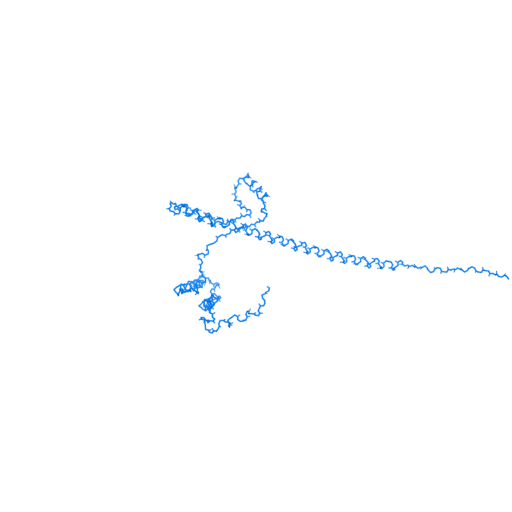 91.06 103 SER A N 1
ATOM 804 C CA . SER A 1 103 ? 1.476 14.096 -4.005 1.00 91.06 103 SER A CA 1
ATOM 805 C C . SER A 1 103 ? 2.821 14.767 -4.265 1.00 91.06 103 SER A C 1
ATOM 807 O O . SER A 1 103 ? 3.057 15.928 -3.920 1.00 91.06 103 SER A O 1
ATOM 809 N N . TRP A 1 104 ? 3.724 14.008 -4.876 1.00 90.69 104 TRP A N 1
ATOM 810 C CA . TRP A 1 104 ? 4.936 14.522 -5.489 1.00 90.69 104 TRP A CA 1
ATOM 811 C C . TRP A 1 104 ? 4.917 14.181 -6.983 1.00 90.69 104 TRP A C 1
ATOM 813 O O . TRP A 1 104 ? 4.752 13.008 -7.320 1.00 90.69 104 TRP A O 1
ATOM 823 N N . PRO A 1 105 ? 5.126 15.152 -7.887 1.00 90.88 105 PRO A N 1
ATOM 824 C CA . PRO A 1 105 ? 5.113 16.591 -7.620 1.00 90.88 105 PRO A CA 1
ATOM 825 C C . PRO A 1 105 ? 3.742 17.059 -7.086 1.00 90.88 105 PRO A C 1
ATOM 827 O O . PRO A 1 105 ? 2.742 16.381 -7.317 1.00 90.88 105 PRO A O 1
ATOM 830 N N . PRO A 1 106 ? 3.685 18.195 -6.370 1.00 86.75 106 PRO A N 1
ATOM 831 C CA . PRO A 1 106 ? 2.433 18.690 -5.811 1.00 86.75 106 PRO A CA 1
ATOM 832 C C . PRO A 1 106 ? 1.455 19.104 -6.914 1.00 86.75 106 PRO A C 1
ATOM 834 O O . PRO A 1 106 ? 1.841 19.749 -7.894 1.00 86.75 106 PRO A O 1
ATOM 837 N N . GLU A 1 107 ? 0.178 18.779 -6.726 1.00 82.88 107 GLU A N 1
ATOM 838 C CA . GLU A 1 107 ? -0.897 19.258 -7.595 1.00 82.88 107 GLU A CA 1
ATOM 839 C C . GLU A 1 107 ? -1.113 20.763 -7.400 1.00 82.88 107 GLU A C 1
ATOM 841 O O . GLU A 1 107 ? -1.206 21.267 -6.278 1.00 82.88 107 GLU A O 1
ATOM 846 N N . LEU A 1 108 ? -1.171 21.503 -8.509 1.00 82.00 108 LEU A N 1
ATOM 847 C CA . LEU A 1 108 ? -1.348 22.951 -8.489 1.00 82.00 108 LEU A CA 1
ATOM 848 C C . LEU A 1 108 ? -2.836 23.289 -8.627 1.00 82.00 108 LEU A C 1
ATOM 850 O O . LEU A 1 108 ? -3.419 22.956 -9.660 1.00 82.00 108 LEU A O 1
ATOM 854 N N . PRO A 1 109 ? -3.452 23.990 -7.659 1.00 80.69 109 PRO A N 1
ATOM 855 C CA . PRO A 1 109 ? -4.843 24.404 -7.788 1.00 80.69 109 PRO A CA 1
ATOM 856 C C . PRO A 1 109 ? -5.046 25.391 -8.948 1.00 80.69 109 PRO A C 1
ATOM 858 O O . PRO A 1 109 ? -4.133 26.110 -9.381 1.00 80.69 109 PRO A O 1
ATOM 861 N N . GLU A 1 110 ? -6.275 25.454 -9.456 1.00 75.62 110 GLU A N 1
ATOM 862 C CA . GLU A 1 110 ? -6.650 26.442 -10.465 1.00 75.62 110 GLU A CA 1
ATOM 863 C C . GLU A 1 110 ? -6.539 27.861 -9.875 1.00 75.62 110 GLU A C 1
ATOM 865 O O . GLU A 1 110 ? -7.045 28.145 -8.793 1.00 75.62 110 GLU A O 1
ATOM 870 N N . GLY A 1 111 ? -5.830 28.761 -10.567 1.00 80.25 111 GLY A N 1
ATOM 871 C CA . GLY A 1 111 ? -5.634 30.151 -10.125 1.00 80.25 111 GLY A CA 1
ATOM 872 C C . GLY A 1 111 ? -4.294 30.477 -9.450 1.00 80.25 111 GLY A C 1
ATOM 873 O O . GLY A 1 111 ? -4.079 31.634 -9.095 1.00 80.25 111 GLY A O 1
ATOM 874 N N . VAL A 1 112 ? -3.358 29.524 -9.320 1.00 82.25 112 VAL A N 1
ATOM 875 C CA . VAL A 1 112 ? -1.991 29.832 -8.844 1.00 82.25 112 VAL A CA 1
ATOM 876 C C . VAL A 1 112 ? -1.323 30.862 -9.765 1.00 82.25 112 VAL A C 1
ATOM 878 O O . VAL A 1 112 ? -1.329 30.712 -10.993 1.00 82.25 112 VAL A O 1
ATOM 881 N N . ALA A 1 113 ? -0.733 31.905 -9.173 1.00 84.88 113 ALA A N 1
ATOM 882 C CA . ALA A 1 113 ? -0.023 32.950 -9.902 1.00 84.88 113 ALA A CA 1
ATOM 883 C C . ALA A 1 113 ? 1.103 32.352 -10.764 1.00 84.88 113 ALA A C 1
ATOM 885 O O . ALA A 1 113 ? 1.824 31.453 -10.334 1.00 84.88 113 ALA A O 1
ATOM 886 N N . ARG A 1 114 ? 1.287 32.868 -11.988 1.00 79.88 114 ARG A N 1
ATOM 887 C CA . ARG A 1 114 ? 2.238 32.304 -12.969 1.00 79.88 114 ARG A CA 1
ATOM 888 C C . ARG A 1 114 ? 3.667 32.170 -12.424 1.00 79.88 114 ARG A C 1
ATOM 890 O O . ARG A 1 114 ? 4.330 31.178 -12.694 1.00 79.88 114 ARG A O 1
ATOM 897 N N . ILE A 1 115 ? 4.096 33.132 -11.607 1.00 81.00 115 ILE A N 1
ATOM 898 C CA . ILE A 1 115 ? 5.419 33.151 -10.962 1.00 81.00 115 ILE A CA 1
ATOM 899 C C . ILE A 1 115 ? 5.606 31.952 -10.022 1.00 81.00 115 ILE A C 1
ATOM 901 O O . ILE A 1 115 ? 6.692 31.380 -9.958 1.00 81.00 115 ILE A O 1
ATOM 905 N N . ASP A 1 116 ? 4.563 31.554 -9.297 1.00 85.19 116 ASP A N 1
ATOM 906 C CA . ASP A 1 116 ? 4.653 30.445 -8.348 1.00 85.19 116 ASP A CA 1
ATOM 907 C C . ASP A 1 116 ? 4.610 29.094 -9.067 1.00 85.19 116 ASP A C 1
ATOM 909 O O . ASP A 1 116 ? 5.329 28.176 -8.676 1.00 85.19 116 ASP A O 1
ATOM 913 N N . LYS A 1 117 ? 3.880 29.000 -10.189 1.00 84.44 117 LYS A N 1
ATOM 914 C CA . LYS A 1 117 ? 3.943 27.830 -11.080 1.00 84.44 117 LYS A CA 1
ATOM 915 C C . LYS A 1 117 ? 5.357 27.612 -11.622 1.00 84.44 117 LYS A C 1
ATOM 917 O O . LYS A 1 117 ? 5.897 26.519 -11.493 1.00 84.44 117 LYS A O 1
ATOM 922 N N . GLU A 1 118 ? 5.985 28.663 -12.150 1.00 85.88 118 GLU A N 1
ATOM 923 C CA . GLU A 1 118 ? 7.347 28.599 -12.705 1.00 85.88 118 GLU A CA 1
ATOM 924 C C . GLU A 1 118 ? 8.387 28.182 -11.645 1.00 85.88 118 GLU A C 1
ATOM 926 O O . GLU A 1 118 ? 9.278 27.372 -11.920 1.00 85.88 118 GLU A O 1
ATOM 931 N N . LYS A 1 119 ? 8.257 28.674 -10.404 1.00 87.44 119 LYS A N 1
ATOM 932 C CA . LYS A 1 119 ? 9.118 28.255 -9.285 1.00 87.44 119 LYS A CA 1
ATOM 933 C C . LYS A 1 119 ? 8.939 26.781 -8.942 1.00 87.44 119 LYS A C 1
ATOM 935 O O . LYS A 1 119 ? 9.933 26.079 -8.774 1.00 87.44 119 LYS A O 1
ATOM 940 N N . ILE A 1 120 ? 7.696 26.311 -8.842 1.00 85.31 120 ILE A N 1
ATOM 941 C CA . ILE A 1 120 ? 7.407 24.914 -8.500 1.00 85.31 120 ILE A CA 1
ATOM 942 C C . ILE A 1 120 ? 7.909 23.985 -9.604 1.00 85.31 120 ILE A C 1
ATOM 944 O O . ILE A 1 120 ? 8.587 23.007 -9.307 1.00 85.31 120 ILE A O 1
ATOM 948 N N . GLU A 1 121 ? 7.685 24.320 -10.874 1.00 86.44 121 GLU A N 1
ATOM 949 C CA . GLU A 1 121 ? 8.224 23.550 -11.998 1.00 86.44 121 GLU A CA 1
ATOM 950 C C . GLU A 1 121 ? 9.755 23.490 -11.988 1.00 86.44 121 GLU A C 1
ATOM 952 O O . GLU A 1 121 ? 10.328 22.448 -12.301 1.00 86.44 121 GLU A O 1
ATOM 957 N N . THR A 1 122 ? 10.423 24.584 -11.611 1.00 89.12 122 THR A N 1
ATOM 958 C CA . THR A 1 122 ? 11.887 24.618 -11.482 1.00 89.12 122 THR A CA 1
ATOM 959 C C . THR A 1 122 ? 12.354 23.695 -10.358 1.00 89.12 122 THR A C 1
ATOM 961 O O . THR A 1 122 ? 13.211 22.850 -10.585 1.00 89.12 122 THR A O 1
ATOM 964 N N . ILE A 1 123 ? 11.725 23.762 -9.180 1.00 88.75 123 ILE A N 1
ATOM 965 C CA . ILE A 1 123 ? 12.036 22.876 -8.046 1.00 88.75 123 ILE A CA 1
ATOM 966 C C . ILE A 1 123 ? 11.809 21.405 -8.417 1.00 88.75 123 ILE A C 1
ATOM 968 O O . ILE A 1 123 ? 12.633 20.551 -8.095 1.00 88.75 123 ILE A O 1
ATOM 972 N N . VAL A 1 124 ? 10.718 21.093 -9.118 1.00 88.69 124 VAL A N 1
ATOM 973 C CA . VAL A 1 124 ? 10.421 19.729 -9.578 1.00 88.69 124 VAL A CA 1
ATOM 974 C C . VAL A 1 124 ? 11.467 19.255 -10.593 1.00 88.69 124 VAL A C 1
ATOM 976 O O . VAL A 1 124 ? 11.929 18.116 -10.513 1.00 88.69 124 VAL A O 1
ATOM 979 N N . LYS A 1 125 ? 11.896 20.124 -11.517 1.00 88.06 125 LYS A N 1
ATOM 980 C CA . LYS A 1 125 ? 12.958 19.815 -12.488 1.00 88.06 125 LYS A CA 1
ATOM 981 C C . LYS A 1 125 ? 14.321 19.627 -11.829 1.00 88.06 125 LYS A C 1
ATOM 983 O O . LYS A 1 125 ? 15.039 18.715 -12.237 1.00 88.06 125 LYS A O 1
ATOM 988 N N . ASP A 1 126 ? 14.653 20.422 -10.820 1.00 90.38 126 ASP A N 1
ATOM 989 C CA . ASP A 1 126 ? 15.936 20.367 -10.110 1.00 90.38 126 ASP A CA 1
ATOM 990 C C . ASP A 1 126 ? 15.981 19.248 -9.061 1.00 90.38 126 ASP A C 1
ATOM 992 O O . ASP A 1 126 ? 17.059 18.788 -8.683 1.00 90.38 126 ASP A O 1
ATOM 996 N N . SER A 1 127 ? 14.822 18.757 -8.617 1.00 86.56 127 SER A N 1
ATOM 997 C CA . SER A 1 127 ? 14.733 17.675 -7.641 1.00 86.56 127 SER A CA 1
ATOM 998 C C . SER A 1 127 ? 15.440 16.408 -8.121 1.00 86.56 127 SER A C 1
ATOM 1000 O O . SER A 1 127 ? 15.318 15.989 -9.278 1.00 86.56 127 SER A O 1
ATOM 1002 N N . LEU A 1 128 ? 16.141 15.752 -7.194 1.00 83.38 128 LEU A N 1
ATOM 1003 C CA . LEU A 1 128 ? 16.701 14.412 -7.397 1.00 83.38 128 LEU A CA 1
ATOM 1004 C C . LEU A 1 128 ? 15.595 13.360 -7.577 1.00 83.38 128 LEU A C 1
ATOM 1006 O O . LEU A 1 128 ? 15.827 12.310 -8.175 1.00 83.38 128 LEU A O 1
ATOM 1010 N N . MET A 1 129 ? 14.385 13.661 -7.102 1.00 82.19 129 MET A N 1
ATOM 1011 C CA . MET A 1 129 ? 13.228 12.788 -7.195 1.00 82.19 129 MET A CA 1
ATOM 1012 C C . MET A 1 129 ? 12.482 12.999 -8.514 1.00 82.19 129 MET A C 1
ATOM 1014 O O . MET A 1 129 ? 11.666 13.913 -8.641 1.00 82.19 129 MET A O 1
ATOM 1018 N N . LYS A 1 130 ? 12.781 12.146 -9.502 1.00 83.12 130 LYS A N 1
ATOM 1019 C CA . LYS A 1 130 ? 12.176 12.185 -10.849 1.00 83.12 130 LYS A CA 1
ATOM 1020 C C . LYS A 1 130 ? 10.881 11.379 -10.981 1.00 83.12 130 LYS A C 1
ATOM 1022 O O . LYS A 1 130 ? 10.212 11.490 -12.003 1.00 83.12 130 LYS A O 1
ATOM 1027 N N . SER A 1 131 ? 10.566 10.535 -10.003 1.00 86.00 131 SER A N 1
ATOM 1028 C CA . SER A 1 131 ? 9.340 9.738 -9.964 1.00 86.00 131 SER A CA 1
ATOM 1029 C C . SER A 1 131 ? 8.194 10.527 -9.340 1.00 86.00 131 SER A C 1
ATOM 1031 O O . SER A 1 131 ? 8.411 11.396 -8.496 1.00 86.00 131 SER A O 1
ATOM 1033 N N . SER A 1 132 ? 6.971 10.198 -9.749 1.00 90.31 132 SER A N 1
ATOM 1034 C CA . SER A 1 132 ? 5.752 10.694 -9.120 1.00 90.31 132 SER A CA 1
ATOM 1035 C C . SER A 1 132 ? 5.195 9.667 -8.140 1.00 90.31 132 SER A C 1
ATOM 1037 O O . SER A 1 132 ? 5.205 8.473 -8.438 1.00 90.31 132 SER A O 1
ATOM 1039 N N . TYR A 1 133 ? 4.677 10.116 -7.003 1.00 92.31 133 TYR A N 1
ATOM 1040 C CA . TYR A 1 133 ? 4.010 9.257 -6.027 1.00 92.31 133 TYR A CA 1
ATOM 1041 C C . TYR A 1 133 ? 2.946 10.035 -5.254 1.00 92.31 133 TYR A C 1
ATOM 1043 O O . TYR A 1 133 ? 3.024 11.256 -5.130 1.00 92.31 133 TYR A O 1
ATOM 1051 N N . THR A 1 134 ? 1.973 9.309 -4.707 1.00 92.81 134 THR A N 1
ATOM 1052 C CA . THR A 1 134 ? 0.961 9.849 -3.795 1.00 92.81 134 THR A CA 1
ATOM 1053 C C . THR A 1 134 ? 0.983 9.052 -2.500 1.00 92.81 134 THR A C 1
ATOM 1055 O O . THR A 1 134 ? 1.140 7.834 -2.519 1.00 92.81 134 THR A O 1
ATOM 1058 N N . VAL A 1 135 ? 0.849 9.746 -1.376 1.00 92.50 135 VAL A N 1
ATOM 1059 C CA . VAL A 1 135 ? 0.833 9.185 -0.027 1.00 92.50 135 VAL A CA 1
ATOM 1060 C C . VAL A 1 135 ? -0.520 9.477 0.597 1.00 92.50 135 VAL A C 1
ATOM 1062 O O . VAL A 1 135 ? -0.869 10.640 0.822 1.00 92.50 135 VAL A O 1
ATOM 1065 N N . LEU A 1 136 ? -1.247 8.408 0.906 1.00 91.44 136 LEU A N 1
ATOM 1066 C CA . LEU A 1 136 ? -2.479 8.424 1.682 1.00 91.44 136 LEU A CA 1
ATOM 1067 C C . LEU A 1 136 ? -2.198 7.785 3.044 1.00 91.44 136 LEU A C 1
ATOM 1069 O O . LEU A 1 136 ? -1.515 6.766 3.119 1.00 91.44 136 LEU A O 1
ATOM 1073 N N . ILE A 1 137 ? -2.684 8.409 4.115 1.00 89.44 137 ILE A N 1
ATOM 1074 C CA . ILE A 1 137 ? -2.566 7.887 5.478 1.00 89.44 137 ILE A CA 1
ATOM 1075 C C . ILE A 1 137 ? -3.980 7.621 5.976 1.00 89.44 137 ILE A C 1
ATOM 1077 O O . ILE A 1 137 ? -4.796 8.539 6.041 1.00 89.44 137 ILE A O 1
ATOM 1081 N N . GLU A 1 138 ? -4.243 6.378 6.360 1.00 87.75 138 GLU A N 1
ATOM 1082 C CA . GLU A 1 138 ? -5.529 5.946 6.897 1.00 87.75 138 GLU A CA 1
ATOM 1083 C C . GLU A 1 138 ? -5.376 5.435 8.330 1.00 87.75 138 GLU A C 1
ATOM 1085 O O . GLU A 1 138 ? -4.301 5.013 8.761 1.00 87.75 138 GLU A O 1
ATOM 1090 N N . SER A 1 139 ? -6.465 5.510 9.093 1.00 85.06 139 SER A N 1
ATOM 1091 C CA . SER A 1 139 ? -6.490 5.053 10.479 1.00 85.06 139 SER A CA 1
ATOM 1092 C C . SER A 1 139 ? -6.916 3.590 10.556 1.00 85.06 139 SER A C 1
ATOM 1094 O O . SER A 1 139 ? -8.112 3.294 10.527 1.00 85.06 139 SER A O 1
ATOM 1096 N N . GLU A 1 140 ? -5.958 2.689 10.768 1.00 86.06 140 GLU A N 1
ATOM 1097 C CA . GLU A 1 140 ? -6.241 1.267 11.026 1.00 86.06 140 GLU A CA 1
ATOM 1098 C C . GLU A 1 140 ? -7.039 1.051 12.320 1.00 86.06 140 GLU A C 1
ATOM 1100 O O . GLU A 1 140 ? -7.912 0.197 12.364 1.00 86.06 140 GLU A O 1
ATOM 1105 N N . GLY A 1 141 ? -6.863 1.899 13.342 1.00 81.69 141 GLY A N 1
ATOM 1106 C CA . GLY A 1 141 ? -7.575 1.760 14.624 1.00 81.69 141 GLY A CA 1
ATOM 1107 C C . GLY A 1 141 ? -9.092 1.996 14.574 1.00 81.69 141 GLY A C 1
ATOM 1108 O O . GLY A 1 141 ? -9.750 1.913 15.604 1.00 81.69 141 GLY A O 1
ATOM 1109 N N . SER A 1 142 ? -9.646 2.348 13.410 1.00 82.00 142 SER A N 1
ATOM 1110 C CA . SER A 1 142 ? -11.100 2.446 13.199 1.00 82.00 142 SER A CA 1
ATOM 1111 C C . SER A 1 142 ? -11.709 1.182 12.586 1.00 82.00 142 SER A C 1
ATOM 1113 O O . SER A 1 142 ? -12.932 1.052 12.546 1.00 82.00 142 SER A O 1
ATOM 1115 N N . LYS A 1 143 ? -10.862 0.268 12.104 1.00 91.19 143 LYS A N 1
ATOM 1116 C CA . LYS A 1 143 ? -11.259 -1.029 11.567 1.00 91.19 143 LYS A CA 1
ATOM 1117 C C . LYS A 1 143 ? -11.338 -2.044 12.710 1.00 91.19 143 LYS A C 1
ATOM 1119 O O . LYS A 1 143 ? -10.769 -1.834 13.780 1.00 91.19 143 LYS A O 1
ATOM 1124 N N . ILE A 1 144 ? -12.074 -3.127 12.481 1.00 92.56 144 ILE A N 1
ATOM 1125 C CA . ILE A 1 144 ? -12.152 -4.251 13.420 1.00 92.56 144 ILE A CA 1
ATOM 1126 C C . ILE A 1 144 ? -10.857 -5.058 13.283 1.00 92.56 144 ILE A C 1
ATOM 1128 O O . ILE A 1 144 ? -10.524 -5.473 12.172 1.00 92.56 144 ILE A O 1
ATOM 1132 N N . ASP A 1 145 ? -10.139 -5.273 14.386 1.00 92.25 145 ASP A N 1
ATOM 1133 C CA . ASP A 1 145 ? -8.964 -6.146 14.401 1.00 92.25 145 ASP A CA 1
ATOM 1134 C C . ASP A 1 145 ? -9.420 -7.607 14.420 1.00 92.25 145 ASP A C 1
ATOM 1136 O O . ASP A 1 145 ? -10.006 -8.083 15.392 1.00 92.25 145 ASP A O 1
ATOM 1140 N N . ILE A 1 146 ? -9.189 -8.319 13.319 1.00 93.25 146 ILE A N 1
ATOM 1141 C CA . ILE A 1 146 ? -9.558 -9.734 13.201 1.00 93.25 146 ILE A CA 1
ATOM 1142 C C . ILE A 1 146 ? -8.701 -10.630 14.097 1.00 93.25 146 ILE A C 1
ATOM 1144 O O . ILE A 1 146 ? -9.155 -11.706 14.474 1.00 93.25 146 ILE A O 1
ATOM 1148 N N . ASN A 1 147 ? -7.504 -10.178 14.487 1.00 92.38 147 ASN A N 1
ATOM 1149 C CA . ASN A 1 147 ? -6.633 -10.951 15.368 1.00 92.38 147 ASN A CA 1
ATOM 1150 C C . ASN A 1 147 ? -7.187 -11.014 16.799 1.00 92.38 147 ASN A C 1
ATOM 1152 O O . ASN A 1 147 ? -6.822 -11.902 17.562 1.00 92.38 147 ASN A O 1
ATOM 1156 N N . ASP A 1 148 ? -8.112 -10.117 17.162 1.00 94.12 148 ASP A N 1
ATOM 1157 C CA . ASP A 1 148 ? -8.777 -10.156 18.466 1.00 94.12 148 ASP A CA 1
ATOM 1158 C C . ASP A 1 148 ? -9.730 -11.358 18.616 1.00 94.12 148 ASP A C 1
ATOM 1160 O O . ASP A 1 148 ? -10.226 -11.592 19.719 1.00 94.12 148 ASP A O 1
ATOM 1164 N N . LEU A 1 149 ? -9.996 -12.127 17.550 1.00 92.38 149 LEU A N 1
ATOM 1165 C CA . LEU A 1 149 ? -10.785 -13.363 17.621 1.00 92.38 149 LEU A CA 1
ATOM 1166 C C . LEU A 1 149 ? -10.113 -14.456 18.469 1.00 92.38 149 LEU A C 1
ATOM 1168 O O . LEU A 1 149 ? -10.833 -15.168 19.162 1.00 92.38 149 LEU A O 1
ATOM 1172 N N . ASP A 1 150 ? -8.778 -14.517 18.485 1.00 92.12 150 ASP A N 1
ATOM 1173 C CA . ASP A 1 150 ? -7.980 -15.386 19.373 1.00 92.12 150 ASP A CA 1
ATOM 1174 C C . ASP A 1 150 ? -7.397 -14.600 20.568 1.00 92.12 150 ASP A C 1
ATOM 1176 O O . ASP A 1 150 ? -6.357 -14.905 21.154 1.00 92.12 150 ASP A O 1
ATOM 1180 N N . SER A 1 151 ? -8.046 -13.499 20.957 1.00 89.69 151 SER A N 1
ATOM 1181 C CA . SER A 1 151 ? -7.600 -12.761 22.134 1.00 89.69 151 SER A CA 1
ATOM 1182 C C . SER A 1 151 ? -7.722 -13.642 23.380 1.00 89.69 151 SER A C 1
ATOM 1184 O O . SER A 1 151 ? -8.794 -14.168 23.677 1.00 89.69 151 SER A O 1
ATOM 1186 N N . GLY A 1 152 ? -6.678 -13.685 24.217 1.00 88.00 152 GLY A N 1
ATOM 1187 C CA . GLY A 1 152 ? -6.725 -14.366 25.522 1.00 88.00 152 GLY A CA 1
ATOM 1188 C C . GLY A 1 152 ? -7.798 -13.829 26.492 1.00 88.00 152 GLY A C 1
ATOM 1189 O O . GLY A 1 152 ? -7.994 -14.375 27.577 1.00 88.00 152 GLY A O 1
ATOM 1190 N N . SER A 1 153 ? -8.493 -12.747 26.125 1.00 91.88 153 SER A N 1
ATOM 1191 C CA . SER A 1 153 ? -9.710 -12.271 26.777 1.00 91.88 153 SER A CA 1
ATOM 1192 C C . SER A 1 153 ? -10.951 -12.766 26.029 1.00 91.88 153 SER A C 1
ATOM 1194 O O . SER A 1 153 ? -11.311 -12.223 24.985 1.00 91.88 153 SER A O 1
ATOM 1196 N N . GLU A 1 154 ? -11.686 -13.704 26.632 1.00 90.38 154 GLU A N 1
ATOM 1197 C CA . GLU A 1 154 ? -12.951 -14.235 26.089 1.00 90.38 154 GLU A CA 1
ATOM 1198 C C . GLU A 1 154 ? -13.964 -13.120 25.760 1.00 90.38 154 GLU A C 1
ATOM 1200 O O . GLU A 1 154 ? -14.692 -13.176 24.768 1.00 90.38 154 GLU A O 1
ATOM 1205 N N . ALA A 1 155 ? -13.988 -12.055 26.568 1.00 92.81 155 ALA A N 1
ATOM 1206 C CA . ALA A 1 155 ? -14.860 -10.909 26.338 1.00 92.81 155 ALA A CA 1
ATOM 1207 C C . ALA A 1 155 ? -14.489 -10.122 25.068 1.00 92.81 155 ALA A C 1
ATOM 1209 O O . ALA A 1 155 ? -15.386 -9.606 24.398 1.00 92.81 155 ALA A O 1
ATOM 1210 N N . LEU A 1 156 ? -13.193 -10.022 24.739 1.00 92.38 156 LEU A N 1
ATOM 1211 C CA . LEU A 1 156 ? -12.730 -9.357 23.517 1.00 92.38 156 LEU A CA 1
ATOM 1212 C C . LEU A 1 156 ? -13.042 -10.214 22.293 1.00 92.38 156 LEU A C 1
ATOM 1214 O O . LEU A 1 156 ? -13.731 -9.723 21.405 1.00 92.38 156 LEU A O 1
ATOM 1218 N N . ALA A 1 157 ? -12.675 -11.497 22.310 1.00 92.12 157 ALA A N 1
ATOM 1219 C CA . ALA A 1 157 ? -12.981 -12.434 21.229 1.00 92.12 157 ALA A CA 1
ATOM 1220 C C . ALA A 1 157 ? -14.480 -12.457 20.888 1.00 92.12 157 ALA A C 1
ATOM 1222 O O . ALA A 1 157 ? -14.886 -12.313 19.730 1.00 92.12 157 ALA A O 1
ATOM 1223 N N . LYS A 1 158 ? -15.336 -12.526 21.917 1.00 93.88 158 LYS A N 1
ATOM 1224 C CA . LYS A 1 158 ? -16.791 -12.471 21.742 1.00 93.88 158 LYS A CA 1
ATOM 1225 C C . LYS A 1 158 ? -17.267 -11.135 21.166 1.00 93.88 158 LYS A C 1
ATOM 1227 O O . LYS A 1 158 ? -18.097 -11.128 20.258 1.00 93.88 158 LYS A O 1
ATOM 1232 N N . SER A 1 159 ? -16.757 -10.014 21.675 1.00 94.81 159 SER A N 1
ATOM 1233 C CA . SER A 1 159 ? -17.094 -8.679 21.166 1.00 94.81 159 SER A CA 1
ATOM 1234 C C . SER A 1 159 ? -16.703 -8.527 19.693 1.00 94.81 159 SER A C 1
ATOM 1236 O O . SER A 1 159 ? -17.512 -8.062 18.891 1.00 94.81 159 SER A O 1
ATOM 1238 N N . THR A 1 160 ? -15.504 -8.969 19.310 1.00 94.94 160 THR A N 1
ATOM 1239 C CA . THR A 1 160 ? -15.010 -8.934 17.926 1.00 94.94 160 THR A CA 1
ATOM 1240 C C . THR A 1 160 ? -15.888 -9.774 17.007 1.00 94.94 160 THR A C 1
ATOM 1242 O O . THR A 1 160 ? -16.343 -9.288 15.970 1.00 94.94 160 THR A O 1
ATOM 1245 N N . ARG A 1 161 ? -16.243 -10.992 17.428 1.00 94.88 161 ARG A N 1
ATOM 1246 C CA . ARG A 1 161 ? -17.193 -11.847 16.706 1.00 94.88 161 ARG A CA 1
ATOM 1247 C C . ARG A 1 161 ? -18.543 -11.160 16.486 1.00 94.88 161 ARG A C 1
ATOM 1249 O O . ARG A 1 161 ? -19.080 -11.185 15.379 1.00 94.88 161 ARG A O 1
ATOM 1256 N N . GLU A 1 162 ? -19.106 -10.548 17.526 1.00 95.69 162 GLU A N 1
ATOM 1257 C CA . GLU A 1 162 ? -20.384 -9.832 17.437 1.00 95.69 162 GLU A CA 1
ATOM 1258 C C . GLU A 1 162 ? -20.304 -8.622 16.494 1.00 95.69 162 GLU A C 1
ATOM 1260 O O . GLU A 1 162 ? -21.238 -8.379 15.725 1.00 95.69 162 GLU A O 1
ATOM 1265 N N . GLN A 1 163 ? -19.186 -7.891 16.505 1.00 95.69 163 GLN A N 1
ATOM 1266 C CA . GLN A 1 163 ? -18.948 -6.773 15.592 1.00 95.69 163 GLN A CA 1
ATOM 1267 C C . GLN A 1 163 ? -18.872 -7.235 14.133 1.00 95.69 163 GLN A C 1
ATOM 1269 O O . GLN A 1 163 ? -19.548 -6.649 13.287 1.00 95.69 163 GLN A O 1
ATOM 1274 N N . LEU A 1 164 ? -18.134 -8.309 13.839 1.00 95.69 164 LEU A N 1
ATOM 1275 C CA . LEU A 1 164 ? -18.045 -8.876 12.489 1.00 95.69 164 LEU A CA 1
ATOM 1276 C C . LEU A 1 164 ? -19.411 -9.363 11.990 1.00 95.69 164 LEU A C 1
ATOM 1278 O O . LEU A 1 164 ? -19.836 -9.002 10.893 1.00 95.69 164 LEU A O 1
ATOM 1282 N N . LEU A 1 165 ? -20.157 -10.099 12.822 1.00 95.50 165 LEU A N 1
ATOM 1283 C CA . LEU A 1 165 ? -21.521 -10.521 12.484 1.00 95.50 165 LEU A CA 1
ATOM 1284 C C . LEU A 1 165 ? -22.430 -9.328 12.189 1.00 95.50 165 LEU A C 1
ATOM 1286 O O . LEU A 1 165 ? -23.264 -9.390 11.286 1.00 95.50 165 LEU A O 1
ATOM 1290 N N . LYS A 1 166 ? -22.291 -8.239 12.948 1.00 95.94 166 LYS A N 1
ATOM 1291 C CA . LYS A 1 166 ? -23.071 -7.022 12.729 1.00 95.94 166 LYS A CA 1
ATOM 1292 C C . LYS A 1 166 ? -22.735 -6.361 11.393 1.00 95.94 166 LYS A C 1
ATOM 1294 O O . LYS A 1 166 ? -23.660 -5.881 10.745 1.00 95.94 166 LYS A O 1
ATOM 1299 N N . VAL A 1 167 ? -21.467 -6.357 10.972 1.00 95.50 167 VAL A N 1
ATOM 1300 C CA . VAL A 1 167 ? -21.061 -5.840 9.654 1.00 95.50 167 VAL A CA 1
ATOM 1301 C C . VAL A 1 167 ? -21.764 -6.614 8.541 1.00 95.50 167 VAL A C 1
ATOM 1303 O O . VAL A 1 167 ? -22.439 -5.998 7.721 1.00 95.50 167 VAL A O 1
ATOM 1306 N N . PHE A 1 168 ? -21.702 -7.949 8.558 1.00 95.25 168 PHE A N 1
ATOM 1307 C CA . PHE A 1 168 ? -22.348 -8.766 7.525 1.00 95.25 168 PHE A CA 1
ATOM 1308 C C . PHE A 1 168 ? -23.872 -8.637 7.526 1.00 95.25 168 PHE A C 1
ATOM 1310 O O . PHE A 1 168 ? -24.478 -8.516 6.466 1.00 95.25 168 PHE A O 1
ATOM 1317 N N . LYS A 1 169 ? -24.505 -8.606 8.705 1.00 94.12 169 LYS A N 1
ATOM 1318 C CA . LYS A 1 169 ? -25.956 -8.389 8.813 1.00 94.12 169 LYS A CA 1
ATOM 1319 C C . LYS A 1 169 ? -26.372 -7.035 8.254 1.00 94.12 169 LYS A C 1
ATOM 1321 O O . LYS A 1 169 ? -27.329 -6.967 7.494 1.00 94.12 169 LYS A O 1
ATOM 1326 N N . ASN A 1 170 ? -25.637 -5.979 8.597 1.00 95.94 170 ASN A N 1
ATOM 1327 C CA . ASN A 1 170 ? -25.894 -4.656 8.049 1.00 95.94 170 ASN A CA 1
ATOM 1328 C C . ASN A 1 170 ? -25.739 -4.658 6.522 1.00 95.94 170 ASN A C 1
ATOM 1330 O O . ASN A 1 170 ? -26.592 -4.113 5.836 1.00 95.94 170 ASN A O 1
ATOM 1334 N N . GLU A 1 171 ? -24.713 -5.323 5.987 1.00 95.56 171 GLU A N 1
ATOM 1335 C CA . GLU A 1 171 ? -24.499 -5.400 4.540 1.00 95.56 171 GLU A CA 1
ATOM 1336 C C . GLU A 1 171 ? -25.628 -6.157 3.821 1.00 95.56 171 GLU A C 1
ATOM 1338 O O . GLU A 1 171 ? -26.112 -5.693 2.792 1.00 95.56 171 GLU A O 1
ATOM 1343 N N . LEU A 1 172 ? -26.129 -7.259 4.393 1.00 94.38 172 LEU A N 1
ATOM 1344 C CA . LEU A 1 172 ? -27.315 -7.962 3.880 1.00 94.38 172 LEU A CA 1
ATOM 1345 C C . LEU A 1 172 ? -28.578 -7.083 3.895 1.00 94.38 172 LEU A C 1
ATOM 1347 O O . LEU A 1 172 ? -29.453 -7.231 3.041 1.00 94.38 172 LEU A O 1
ATOM 1351 N N . GLU A 1 173 ? -28.704 -6.185 4.871 1.00 94.88 173 GLU A N 1
ATOM 1352 C CA . GLU A 1 173 ? -29.850 -5.281 4.983 1.00 94.88 173 GLU A CA 1
ATOM 1353 C C . GLU A 1 173 ? -29.757 -4.098 4.008 1.00 94.88 173 GLU A C 1
ATOM 1355 O O . GLU A 1 173 ? -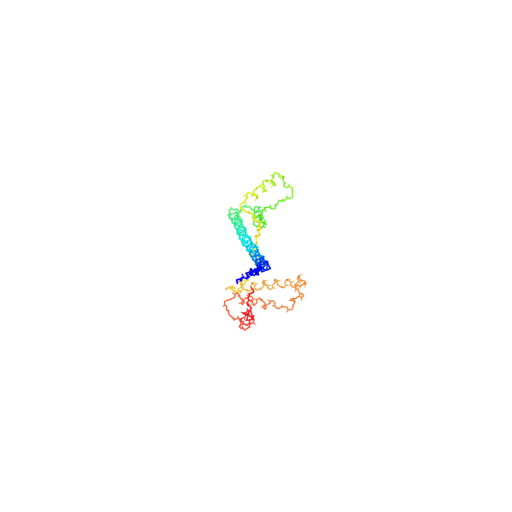30.776 -3.692 3.444 1.00 94.88 173 GLU A O 1
ATOM 1360 N N . THR A 1 174 ? -28.557 -3.548 3.794 1.00 96.19 174 THR A N 1
ATOM 1361 C CA . THR A 1 174 ? -28.362 -2.300 3.040 1.00 96.19 174 THR A CA 1
ATOM 1362 C C . THR A 1 174 ? -27.959 -2.487 1.579 1.00 96.19 174 THR A C 1
ATOM 1364 O O . THR A 1 174 ? -28.160 -1.565 0.790 1.00 96.19 174 THR A O 1
ATOM 1367 N N . ASN A 1 175 ? -27.391 -3.636 1.203 1.00 95.94 175 ASN A N 1
ATOM 1368 C CA . ASN A 1 175 ? -26.849 -3.884 -0.132 1.00 95.94 175 ASN A CA 1
ATOM 1369 C C . ASN A 1 175 ? -27.592 -5.038 -0.826 1.00 95.94 175 ASN A C 1
ATOM 1371 O O . ASN A 1 175 ? -27.444 -6.208 -0.470 1.00 95.94 175 ASN A O 1
ATOM 1375 N N . GLU A 1 176 ? -28.395 -4.704 -1.841 1.00 94.88 176 GLU A N 1
ATOM 1376 C CA . GLU A 1 176 ? -29.227 -5.682 -2.554 1.00 94.88 176 GLU A CA 1
ATOM 1377 C C . GLU A 1 176 ? -28.404 -6.716 -3.333 1.00 94.88 176 GLU A C 1
ATOM 1379 O O . GLU A 1 176 ? -28.745 -7.897 -3.294 1.00 94.88 176 GLU A O 1
ATOM 1384 N N . GLU A 1 177 ? -27.307 -6.300 -3.977 1.00 95.38 177 GLU A N 1
ATOM 1385 C CA . GLU A 1 177 ? -26.421 -7.203 -4.729 1.00 95.38 177 GLU A CA 1
ATOM 1386 C C . GLU A 1 177 ? -25.722 -8.195 -3.794 1.00 95.38 177 GLU A C 1
ATOM 1388 O O . GLU A 1 177 ? -25.606 -9.387 -4.088 1.00 95.38 177 GLU A O 1
ATOM 1393 N N . PHE A 1 178 ? -25.275 -7.710 -2.632 1.00 94.56 178 PHE A N 1
ATOM 1394 C CA . PHE A 1 178 ? -24.656 -8.558 -1.620 1.00 94.56 178 PHE A CA 1
ATOM 1395 C C . PHE A 1 178 ? -25.664 -9.559 -1.045 1.00 94.56 178 PHE A C 1
ATOM 1397 O O . PHE A 1 178 ? -25.354 -10.745 -0.911 1.00 94.56 178 PHE A O 1
ATOM 1404 N N . ARG A 1 179 ? -26.890 -9.102 -0.761 1.00 95.00 179 ARG A N 1
ATOM 1405 C CA . ARG A 1 179 ? -27.975 -9.957 -0.276 1.00 95.00 179 ARG A CA 1
ATOM 1406 C C . ARG A 1 179 ? -28.309 -11.065 -1.265 1.00 95.00 179 ARG A C 1
ATOM 1408 O O . ARG A 1 179 ? -28.346 -12.216 -0.855 1.00 95.00 179 ARG A O 1
ATOM 1415 N N . GLU A 1 180 ? -28.492 -10.756 -2.547 1.00 95.12 180 GLU A N 1
ATOM 1416 C CA . GLU A 1 180 ? -28.834 -11.765 -3.562 1.00 95.12 180 GLU A CA 1
ATOM 1417 C C . GLU A 1 180 ? -27.825 -12.924 -3.596 1.00 95.12 180 GLU A C 1
ATOM 1419 O O . GLU A 1 180 ? -28.200 -14.085 -3.758 1.00 95.12 180 GLU A O 1
ATOM 1424 N N . LYS A 1 181 ? -26.539 -12.622 -3.391 1.00 94.50 181 LYS A N 1
ATOM 1425 C CA . LYS A 1 181 ? -25.471 -13.622 -3.425 1.00 94.50 181 LYS A CA 1
ATOM 1426 C C . LYS A 1 181 ? -25.307 -14.402 -2.117 1.00 94.50 181 LYS A C 1
ATOM 1428 O O . LYS A 1 181 ? -24.902 -15.563 -2.162 1.00 94.50 181 LYS A O 1
ATOM 1433 N N . TYR A 1 182 ? -25.569 -13.774 -0.972 1.00 94.62 182 TYR A N 1
ATOM 1434 C CA . TYR A 1 182 ? -25.174 -14.301 0.339 1.00 94.62 182 TYR A CA 1
ATOM 1435 C C . TYR A 1 182 ? -26.318 -14.420 1.357 1.00 94.62 182 TYR A C 1
ATOM 1437 O O . TYR A 1 182 ? -26.056 -14.687 2.526 1.00 94.62 182 TYR A O 1
ATOM 1445 N N . GLU A 1 183 ? -27.581 -14.272 0.952 1.00 91.50 183 GLU A N 1
ATOM 1446 C CA . GLU A 1 183 ? -28.742 -14.388 1.853 1.00 91.50 183 GLU A CA 1
ATOM 1447 C C . GLU A 1 183 ? -28.782 -15.724 2.613 1.00 91.50 183 GLU A C 1
ATOM 1449 O O . GLU A 1 183 ? -29.144 -15.758 3.787 1.00 91.50 183 GLU A O 1
ATOM 1454 N N . SER A 1 184 ? -28.378 -16.821 1.968 1.00 91.50 184 SER A N 1
ATOM 1455 C CA . SER A 1 184 ? -28.336 -18.155 2.578 1.00 91.50 184 SER A CA 1
ATOM 1456 C C . SER A 1 184 ? -26.970 -18.533 3.159 1.00 91.50 184 SER A C 1
ATOM 1458 O O . SER A 1 184 ? -26.772 -19.694 3.512 1.00 91.50 184 SER A O 1
ATOM 1460 N N . PHE A 1 185 ? -26.005 -17.612 3.185 1.00 93.50 185 PHE A N 1
ATOM 1461 C CA . PHE A 1 185 ? -24.643 -17.899 3.626 1.00 93.50 185 PHE A CA 1
ATOM 1462 C C . PHE A 1 185 ? -24.521 -17.808 5.154 1.00 93.50 185 PHE A C 1
ATOM 1464 O O . PHE A 1 185 ? -24.968 -16.833 5.763 1.00 93.50 185 PHE A O 1
ATOM 1471 N N . ASP A 1 186 ? -23.887 -18.804 5.781 1.00 92.62 186 ASP A N 1
ATOM 1472 C CA . ASP A 1 186 ? -23.646 -18.792 7.226 1.00 92.62 186 ASP A CA 1
ATOM 1473 C C . ASP A 1 186 ? -22.374 -18.002 7.566 1.00 92.62 186 ASP A C 1
ATOM 1475 O O . ASP A 1 186 ? -21.254 -18.511 7.612 1.00 92.62 186 ASP A O 1
ATOM 1479 N N . PHE A 1 187 ? -22.554 -16.711 7.841 1.00 94.25 187 PHE A N 1
ATOM 1480 C CA . PHE A 1 187 ? -21.463 -15.847 8.294 1.00 94.25 187 PHE A CA 1
ATOM 1481 C C . PHE A 1 187 ? -20.908 -16.238 9.673 1.00 94.25 187 PHE A C 1
ATOM 1483 O O . PHE A 1 187 ? -19.799 -15.832 10.014 1.00 94.25 187 PHE A O 1
ATOM 1490 N N . GLY A 1 188 ? -21.647 -17.011 10.474 1.00 92.12 188 GLY A N 1
ATOM 1491 C CA . GLY A 1 188 ? -21.146 -17.562 11.729 1.00 92.12 188 GLY A CA 1
ATOM 1492 C C . GLY A 1 188 ? -20.060 -18.608 11.497 1.00 92.12 188 GLY A C 1
ATOM 1493 O O . GLY A 1 188 ? -19.037 -18.563 12.181 1.00 92.12 188 GLY A O 1
ATOM 1494 N N . GLU A 1 189 ? -20.260 -19.479 10.508 1.00 91.50 189 GLU A N 1
ATOM 1495 C CA . GLU A 1 189 ? -19.279 -20.479 10.071 1.00 91.50 189 GLU A CA 1
ATOM 1496 C C . GLU A 1 189 ? -18.023 -19.809 9.499 1.00 91.50 189 GLU A C 1
ATOM 1498 O O . GLU A 1 189 ? -16.910 -20.167 9.875 1.00 91.50 189 GLU A O 1
ATOM 1503 N N . LEU A 1 190 ? -18.186 -18.768 8.670 1.00 92.44 190 LEU A N 1
ATOM 1504 C CA . LEU A 1 190 ? -17.056 -17.987 8.153 1.00 92.44 190 LEU A CA 1
ATOM 1505 C C . LEU A 1 190 ? -16.228 -17.355 9.277 1.00 92.44 190 LEU A C 1
ATOM 1507 O O . LEU A 1 190 ? -15.006 -17.412 9.235 1.00 92.44 190 LEU A O 1
ATOM 1511 N N . ILE A 1 191 ? -16.872 -16.743 10.273 1.00 93.75 191 ILE A N 1
ATOM 1512 C CA . ILE A 1 191 ? -16.143 -16.113 11.383 1.00 93.75 191 ILE A CA 1
ATOM 1513 C C . ILE A 1 191 ? -15.442 -17.161 12.250 1.00 93.75 191 ILE A C 1
ATOM 1515 O O . ILE A 1 191 ? -14.342 -16.891 12.719 1.00 93.75 191 ILE A O 1
ATOM 1519 N N . ASN A 1 192 ? -16.036 -18.344 12.427 1.00 92.06 192 ASN A N 1
ATOM 1520 C CA . ASN A 1 192 ? -15.351 -19.477 13.049 1.00 92.06 192 ASN A CA 1
ATOM 1521 C C . ASN A 1 192 ? -14.102 -19.870 12.253 1.00 92.06 192 ASN A C 1
ATOM 1523 O O . ASN A 1 192 ? -13.035 -19.918 12.836 1.00 92.06 192 ASN A O 1
ATOM 1527 N N . ASN A 1 193 ? -14.195 -20.014 10.928 1.00 90.56 193 ASN A N 1
ATOM 1528 C CA . ASN A 1 193 ? -13.029 -20.332 10.095 1.00 90.56 193 ASN A CA 1
ATOM 1529 C C . ASN A 1 193 ? -11.932 -19.253 10.174 1.00 90.56 193 ASN A C 1
ATOM 1531 O O . ASN A 1 193 ? -10.751 -19.566 10.095 1.00 90.56 193 ASN A O 1
ATOM 1535 N N . ILE A 1 194 ? -12.300 -17.971 10.312 1.00 91.56 194 ILE A N 1
ATOM 1536 C CA . ILE A 1 194 ? -11.320 -16.891 10.523 1.00 91.56 194 ILE A CA 1
ATOM 1537 C C . ILE A 1 194 ? -10.668 -17.016 11.905 1.00 91.56 194 ILE A C 1
ATOM 1539 O O . ILE A 1 194 ? -9.477 -16.759 12.021 1.00 91.56 194 ILE A O 1
ATOM 1543 N N . ALA A 1 195 ? -11.430 -17.375 12.940 1.00 91.00 195 ALA A N 1
ATOM 1544 C CA . ALA A 1 195 ? -10.889 -17.582 14.279 1.00 91.00 195 ALA A CA 1
ATOM 1545 C C . ALA A 1 195 ? -9.939 -18.792 14.317 1.00 91.00 195 ALA A C 1
ATOM 1547 O O . ALA A 1 195 ? -8.808 -18.617 14.753 1.00 91.00 195 ALA A O 1
ATOM 1548 N N . ASP A 1 196 ? -10.351 -19.930 13.747 1.00 90.19 196 ASP A N 1
ATOM 1549 C CA . ASP A 1 196 ? -9.532 -21.141 13.573 1.00 90.19 196 ASP A CA 1
ATOM 1550 C C . ASP A 1 196 ? -8.225 -20.820 12.809 1.00 90.19 196 ASP A C 1
ATOM 1552 O O . ASP A 1 196 ? -7.150 -21.288 13.146 1.00 90.19 196 ASP A O 1
ATOM 1556 N N . TRP A 1 197 ? -8.268 -19.942 11.794 1.00 88.69 197 TRP A N 1
ATOM 1557 C CA . TRP A 1 197 ? -7.059 -19.525 11.063 1.00 88.69 197 TRP A CA 1
ATOM 1558 C C . TRP A 1 197 ? -6.075 -18.688 11.898 1.00 88.69 197 TRP A C 1
ATOM 1560 O O . TRP A 1 197 ? -4.877 -18.646 11.606 1.00 88.69 197 TRP A O 1
ATOM 1570 N N . VAL A 1 198 ? -6.588 -17.918 12.856 1.00 89.62 198 VAL A N 1
ATOM 1571 C CA . VAL A 1 198 ? -5.789 -16.990 13.668 1.00 89.62 198 VAL A CA 1
ATOM 1572 C C . VAL A 1 198 ? -5.231 -17.681 14.909 1.00 89.62 198 VAL A C 1
ATOM 1574 O O . VAL A 1 198 ? -4.180 -17.260 15.396 1.00 89.62 198 VAL A O 1
ATOM 1577 N N . ASP A 1 199 ? -5.921 -18.699 15.416 1.00 88.44 199 ASP A N 1
ATOM 1578 C CA . ASP A 1 199 ? -5.527 -19.390 16.632 1.00 88.44 199 ASP A CA 1
ATOM 1579 C C . ASP A 1 199 ? -4.343 -20.362 16.425 1.00 88.44 199 ASP A C 1
ATOM 1581 O O . ASP A 1 199 ? -3.914 -20.659 15.310 1.00 88.44 199 ASP A O 1
ATOM 1585 N N . GLU A 1 200 ? -3.713 -20.780 17.528 1.00 83.88 200 GLU A N 1
ATOM 1586 C CA . GLU A 1 200 ? -2.559 -21.699 17.497 1.00 83.88 200 GLU A CA 1
ATOM 1587 C C . GLU A 1 200 ? -2.976 -23.183 17.452 1.00 83.88 200 GLU A C 1
ATOM 1589 O O . GLU A 1 200 ? -2.123 -24.067 17.326 1.00 83.88 200 GLU A O 1
ATOM 1594 N N . ASN A 1 201 ? -4.258 -23.488 17.649 1.00 83.50 201 ASN A N 1
ATOM 1595 C CA . ASN A 1 201 ? -4.706 -24.855 17.842 1.00 83.50 201 ASN A CA 1
ATOM 1596 C C . ASN A 1 201 ? -5.015 -25.539 16.491 1.00 83.50 201 ASN A C 1
ATOM 1598 O O . ASN A 1 201 ? -4.483 -25.164 15.456 1.00 83.50 201 ASN A O 1
ATOM 1602 N N . SER A 1 202 ? -5.672 -26.696 16.530 1.00 80.69 202 SER A N 1
ATOM 1603 C CA . SER A 1 202 ? -5.995 -27.474 15.318 1.00 80.69 202 SER A CA 1
ATOM 1604 C C . SER A 1 202 ? -7.419 -28.038 15.364 1.00 80.69 202 SER A C 1
ATOM 1606 O O . SER A 1 202 ? -7.791 -28.920 14.578 1.00 80.69 202 SER A O 1
ATOM 1608 N N . ASP A 1 203 ? -8.179 -27.579 16.357 1.00 82.50 203 ASP A N 1
ATOM 1609 C CA . ASP A 1 203 ? -9.507 -28.029 16.724 1.00 82.50 203 ASP A CA 1
ATOM 1610 C C . ASP A 1 203 ? -10.518 -27.012 16.195 1.00 82.50 203 ASP A C 1
ATOM 1612 O O . ASP A 1 203 ? -10.754 -25.974 16.805 1.00 82.50 203 ASP A O 1
ATOM 1616 N N . SER A 1 204 ? -11.205 -27.357 15.107 1.00 84.38 204 SER A N 1
ATOM 1617 C CA . SER A 1 204 ? -12.098 -26.395 14.470 1.00 84.38 204 SER A CA 1
ATOM 1618 C C . SER A 1 204 ? -13.297 -26.046 15.350 1.00 84.38 204 SER A C 1
ATOM 1620 O O . SER A 1 204 ? -14.013 -26.932 15.844 1.00 84.38 204 SER A O 1
ATOM 1622 N N . LEU A 1 205 ? -13.627 -24.754 15.425 1.00 82.06 205 LEU A N 1
ATOM 1623 C CA . LEU A 1 205 ? -14.864 -24.258 16.034 1.00 82.06 205 LEU A CA 1
ATOM 1624 C C . LEU A 1 205 ? -16.128 -24.692 15.270 1.00 82.06 205 LEU A C 1
ATOM 1626 O O . LEU A 1 205 ? -17.233 -24.627 15.822 1.00 82.06 205 LEU A O 1
ATOM 1630 N N . ASN A 1 206 ? -15.987 -25.146 14.021 1.00 83.88 206 ASN A N 1
ATOM 1631 C CA . ASN A 1 206 ? -17.059 -25.728 13.207 1.00 83.88 206 ASN A CA 1
ATOM 1632 C C . ASN A 1 206 ? -17.139 -27.263 13.315 1.00 83.88 206 ASN A C 1
ATOM 1634 O O . ASN A 1 206 ? -18.096 -27.873 12.830 1.00 83.88 206 ASN A O 1
ATOM 1638 N N . GLY A 1 207 ? -16.192 -27.882 14.025 1.00 76.19 207 GLY A N 1
ATOM 1639 C CA . GLY A 1 207 ? -16.132 -29.313 14.290 1.00 76.19 207 GLY A CA 1
ATOM 1640 C C . GLY A 1 207 ? -15.245 -30.087 13.312 1.00 76.19 207 GLY A C 1
ATOM 1641 O O . GLY A 1 207 ? -15.282 -29.895 12.101 1.00 76.19 207 GLY A O 1
ATOM 1642 N N . GLY A 1 208 ? -14.490 -31.043 13.857 1.00 74.44 208 GLY A N 1
ATOM 1643 C CA . GLY A 1 208 ? -13.489 -31.811 13.114 1.00 74.44 208 GLY A CA 1
ATOM 1644 C C . GLY A 1 208 ? -12.107 -31.137 13.108 1.00 74.44 208 GLY A C 1
ATOM 1645 O O . GLY A 1 208 ? -11.942 -30.079 13.706 1.00 74.44 208 GLY A O 1
ATOM 1646 N N . PRO A 1 209 ? -11.096 -31.768 12.485 1.00 73.31 209 PRO A N 1
ATOM 1647 C CA . PRO A 1 209 ? -9.769 -31.176 12.323 1.00 73.31 209 PRO A CA 1
ATOM 1648 C C . PRO A 1 209 ? -9.791 -30.024 11.313 1.00 73.31 209 PRO A C 1
ATOM 1650 O O . PRO A 1 209 ? -10.317 -30.195 10.210 1.00 73.31 209 PRO A O 1
ATOM 1653 N N . GLU A 1 210 ? -9.151 -28.905 11.643 1.00 77.56 210 GLU A N 1
ATOM 1654 C CA . GLU A 1 210 ? -9.040 -27.729 10.760 1.00 77.56 210 GLU A CA 1
ATOM 1655 C C . GLU A 1 210 ? -8.328 -28.027 9.439 1.00 77.56 210 GLU A C 1
ATOM 1657 O O . GLU A 1 210 ? -8.687 -27.495 8.388 1.00 77.56 210 GLU A O 1
ATOM 1662 N N . SER A 1 211 ? -7.352 -28.940 9.467 1.00 72.25 211 SER A N 1
ATOM 1663 C CA . SER A 1 211 ? -6.575 -29.338 8.289 1.00 72.25 211 SER A CA 1
ATOM 1664 C C . SER A 1 211 ? -7.443 -29.862 7.146 1.00 72.25 211 SER A C 1
ATOM 1666 O O . SER A 1 211 ? -7.080 -29.716 5.981 1.00 72.25 211 SER A O 1
ATOM 1668 N N . ASN A 1 212 ? -8.624 -30.411 7.444 1.00 73.81 212 ASN A N 1
ATOM 1669 C CA . ASN A 1 212 ? -9.545 -30.880 6.414 1.00 73.81 212 ASN A CA 1
ATOM 1670 C C . ASN A 1 212 ? -10.096 -29.731 5.560 1.00 73.81 212 ASN A C 1
ATOM 1672 O O . ASN A 1 212 ? -10.336 -29.936 4.373 1.00 73.81 212 ASN A O 1
ATOM 1676 N N . LEU A 1 213 ? -10.278 -28.538 6.136 1.00 73.81 213 LEU A N 1
ATOM 1677 C CA . LEU A 1 213 ? -10.850 -27.390 5.431 1.00 73.81 213 LEU A CA 1
ATOM 1678 C C . LEU A 1 213 ? -9.882 -26.806 4.392 1.00 73.81 213 LEU A C 1
ATOM 1680 O O . LEU A 1 213 ? -10.319 -26.314 3.353 1.00 73.81 213 LEU A O 1
ATOM 1684 N N . TYR A 1 214 ? -8.575 -26.883 4.660 1.00 78.50 214 TYR A N 1
ATOM 1685 C CA . TYR A 1 214 ? -7.538 -26.276 3.819 1.00 78.50 214 TYR A CA 1
ATOM 1686 C C . TYR A 1 214 ? -6.701 -27.281 3.017 1.00 78.50 214 TYR A C 1
ATOM 1688 O O . TYR A 1 214 ? -5.900 -26.865 2.183 1.00 78.50 214 TYR A O 1
ATOM 1696 N N . SER A 1 215 ? -6.905 -28.585 3.226 1.00 72.69 215 SER A N 1
ATOM 1697 C CA . SER A 1 215 ? -6.137 -29.658 2.574 1.00 72.69 215 SER A CA 1
ATOM 1698 C C . SER A 1 215 ? -6.110 -29.582 1.041 1.00 72.69 215 SER A C 1
ATOM 1700 O O . SER A 1 215 ? -5.076 -29.847 0.436 1.00 72.69 215 SER A O 1
ATOM 1702 N N . ASP A 1 216 ? -7.195 -29.131 0.406 1.00 68.62 216 ASP A N 1
ATOM 1703 C CA . ASP A 1 216 ? -7.277 -28.989 -1.055 1.00 68.62 216 ASP A CA 1
ATOM 1704 C C . ASP A 1 216 ? -6.367 -27.873 -1.622 1.00 68.62 216 ASP A C 1
ATOM 1706 O O . ASP A 1 216 ? -6.133 -27.821 -2.831 1.00 68.62 216 ASP A O 1
ATOM 1710 N N . TYR A 1 217 ? -5.844 -26.976 -0.774 1.00 62.84 217 TYR A N 1
ATOM 1711 C CA . TYR A 1 217 ? -4.954 -25.879 -1.177 1.00 62.84 217 TYR A CA 1
ATOM 1712 C C . TYR A 1 217 ? -3.462 -26.206 -1.018 1.00 62.84 217 TYR A C 1
ATOM 1714 O O . TYR A 1 217 ? -2.637 -25.438 -1.512 1.00 62.84 217 TYR A O 1
ATOM 1722 N N . GLU A 1 218 ? -3.094 -27.323 -0.377 1.00 58.41 218 GLU A N 1
ATOM 1723 C CA . GLU A 1 218 ? -1.682 -27.720 -0.217 1.00 58.41 218 GLU A CA 1
ATOM 1724 C C . GLU A 1 218 ? -1.021 -28.116 -1.554 1.00 58.41 218 GLU A C 1
ATOM 1726 O O . GLU A 1 218 ? 0.193 -27.976 -1.700 1.00 58.41 218 GLU A O 1
ATOM 1731 N N . ASP A 1 219 ? -1.815 -28.527 -2.552 1.00 57.16 219 ASP A N 1
ATOM 1732 C CA . ASP A 1 219 ? -1.340 -29.008 -3.862 1.00 57.16 219 ASP A CA 1
ATOM 1733 C C . ASP A 1 219 ? -1.443 -27.969 -4.997 1.00 57.16 219 ASP A C 1
ATOM 1735 O O . ASP A 1 219 ? -1.040 -28.230 -6.137 1.00 57.16 219 ASP A O 1
ATOM 1739 N N . ALA A 1 220 ? -1.974 -26.777 -4.720 1.00 55.12 220 ALA A N 1
ATOM 1740 C CA . ALA A 1 220 ? -1.978 -25.688 -5.685 1.00 55.12 220 ALA A CA 1
ATOM 1741 C C . ALA A 1 220 ? -0.643 -24.938 -5.589 1.00 55.12 220 ALA A C 1
ATOM 1743 O O . ALA A 1 220 ? -0.515 -23.984 -4.823 1.00 55.12 220 ALA A O 1
ATOM 1744 N N . GLU A 1 221 ? 0.358 -25.364 -6.371 1.00 48.25 221 GLU A N 1
ATOM 1745 C CA . GLU A 1 221 ? 1.531 -24.529 -6.651 1.00 48.25 221 GLU A CA 1
ATOM 1746 C C . GLU A 1 221 ? 1.038 -23.125 -7.033 1.00 48.25 221 GLU A C 1
ATOM 1748 O O . GLU A 1 221 ? 0.355 -22.936 -8.045 1.00 48.25 221 GLU A O 1
ATOM 1753 N N . LEU A 1 222 ? 1.326 -22.152 -6.166 1.00 47.84 222 LEU A N 1
ATOM 1754 C CA . LEU A 1 222 ? 1.071 -20.745 -6.435 1.00 47.84 222 LEU A CA 1
ATOM 1755 C C . LEU A 1 222 ? 1.772 -20.387 -7.761 1.00 47.84 222 LEU A C 1
ATOM 1757 O O . LEU A 1 222 ? 2.940 -20.753 -7.921 1.00 47.84 222 LEU A O 1
ATOM 1761 N N . PRO A 1 223 ? 1.084 -19.727 -8.709 1.00 47.47 223 PRO A N 1
ATOM 1762 C CA . PRO A 1 223 ? 1.694 -19.305 -9.967 1.00 47.47 223 PRO A CA 1
ATOM 1763 C C . PRO A 1 223 ? 2.877 -18.349 -9.766 1.00 47.47 223 PRO A C 1
ATOM 1765 O O . PRO A 1 223 ? 2.878 -17.589 -8.768 1.00 47.47 223 PRO A O 1
#

Foldseek 3Di:
DDDDDDDDPPPPPPCCVVVVVVVVVVVVVVVVVVVVVVVVVVVVVVVVVVVVVVVVLVVVVVVVLVVQLVVLVVVLVVCCVVCVPPDPPVNVVSVCSQQDKQKVVGDDDPPPDPVVVVVSVVCSVPDPNVDIDIHHDDDPVVDQDLLQCQPPDPVSVVVSLVVQVVVLVVCLVPPPVSVVVDVPPDVNQVSQLSSCVNDPDQAGPVGDGNCVVCVVVVPPPDD

pLDDT: mean 84.85, std 12.56, range [44.16, 97.44]

Secondary structure (DSSP, 8-state):
---------------THHHHHHHHHHHHHHHHHHHHHHHHHHHHHHHHHHHHHHHHHHHHHHHHHHHHHHHHHHHHHHHHHHHTTT-HHHHHHHHHHHHS-EEESPPPPTT--HHHHHHHHHHHHH-S--S-EEE----GGGS--GGGGG-S-HHHHHHHHHHHHHHHHHHHHH-HHHHHHHTT--HHHHHHHHHHHHSS--B-TTSSBTHHHHGGGTT----

Sequence (223 aa):
MTSRKSEKKFSALKNQRGVALIVAFFFMLLSIFLVEEVSRTSLVEFTVSGNDLHELKAYYAAKSGVEVGLLRVLLYKKANAALGGELTELKSALNMIWQLPFSWPPELPEGVARIDKEKIETIVKDSLMKSSYTVLIESEGSKIDINDLDSGSEALAKSTREQLLKVFKNELETNEEFREKYESFDFGELINNIADWVDENSDSLNGGPESNLYSDYEDAELP